Protein AF-A0A9D4XM64-F1 (afdb_monomer_lite)

Secondary structure (DSSP, 8-state):
--SSSS--S----------------GGG-EEEEEE-SS-GGGTTGGGSS-GGGSB-STT-BTTHHHHHHHHHTT--EEEEEESS-THHHHHHHIIIIISSS---TT----------HHHHHHHHHHTT----SGGGHHHHHHHHHHHHHHHHHHHHHHHHHHTS-SEEEEEETTEEEEEEHHHHHHHHHHHHHHHHHHHHHHHHHH-TTSHHHHHHHHHGGG-HHHHHHHHHHHHHHHTHHHHHHHHHHHHHHHHHHHHHHHHHHHHHHTTTHHHHHHHHHHHHHHHHHHHHHHHTT--HHHHHHHHHHHHHHHHHHHHHHHHHHHHHHHHHHHHHHHHHHHTT-S---TTSHHHHHHHHHHHHHHHHH--

Radius of gyration: 26.73 Å; chains: 1; bounding box: 72×60×64 Å

Foldseek 3Di:
DPPPPPPDPPPPDPDDPPPPPPPPDLAPDAAEAEQDPQCPVPPPQSVQAGQQLRDDPDLHGNVVVVVVVSVVVVNLAYEYEYDDNCPSVCVSCCCPCVVPPNDSPPHDHDHPPPPDPLVVQLVVLPPPDDDDDLVCQLVSLLSSLVSSLVVVLVVLVVCLVPVDDQWDWADDLNDTHIAGSVLLSVLLSLLLVLLSQLLVLLLQLQAPVHDLVVVLVVLCVVHDVSSVVSNVVSVVVSVPSSVVSLVVSCVSQCVRRNLVSLLSSLVSLCSSVVSLCVLQVQQVVLVVQLVCCVVVVHDVVSNVSSVSSNSSNRSSNSSSVSSVVSSCVSNVVSVVSVCCSVVVPNDQDCPDPVNVVVVVVVVCVVVVVPD

Organism: Pisum sativum (NCBI:txid3888)

Structure (mmCIF, N/CA/C/O backbone):
data_AF-A0A9D4XM64-F1
#
_entry.id   AF-A0A9D4XM64-F1
#
loop_
_atom_site.group_PDB
_atom_site.id
_atom_site.type_symbol
_atom_site.label_atom_id
_atom_site.label_alt_id
_atom_site.label_comp_id
_atom_site.label_asym_id
_atom_site.label_entity_id
_atom_site.label_seq_id
_atom_site.pdbx_PDB_ins_code
_atom_site.Cartn_x
_atom_site.Cartn_y
_atom_site.Cartn_z
_atom_site.occupancy
_atom_site.B_iso_or_equiv
_atom_site.auth_seq_id
_atom_site.auth_comp_id
_atom_site.auth_asym_id
_atom_site.auth_atom_id
_atom_site.pdbx_PDB_model_num
ATOM 1 N N . MET A 1 1 ? -32.143 35.727 -34.409 1.00 43.97 1 MET A N 1
ATOM 2 C CA . MET A 1 1 ? -32.004 35.622 -32.939 1.00 43.97 1 MET A CA 1
ATOM 3 C C . MET A 1 1 ? -30.554 35.446 -32.450 1.00 43.97 1 MET A C 1
ATOM 5 O O . MET A 1 1 ? -30.359 35.316 -31.257 1.00 43.97 1 MET A O 1
ATOM 9 N N . LEU A 1 2 ? -29.527 35.509 -33.319 1.00 29.70 2 LEU A N 1
ATOM 10 C CA . LEU A 1 2 ? -28.106 35.384 -32.923 1.00 29.70 2 LEU A CA 1
ATOM 11 C C . LEU A 1 2 ? -27.246 36.621 -33.267 1.00 29.70 2 LEU A C 1
ATOM 13 O O . LEU A 1 2 ? -26.025 36.572 -33.204 1.00 29.70 2 LEU A O 1
ATOM 17 N N . LYS A 1 3 ? -27.883 37.746 -33.621 1.00 32.75 3 LYS A N 1
ATOM 18 C CA . LYS A 1 3 ? -27.212 39.025 -33.931 1.00 32.75 3 LYS A CA 1
ATOM 19 C C . LYS A 1 3 ? -27.512 40.157 -32.936 1.00 32.75 3 LYS A C 1
ATOM 21 O O . LYS A 1 3 ? -27.011 41.252 -33.136 1.00 32.75 3 LYS A O 1
ATOM 26 N N . SER A 1 4 ? -28.277 39.911 -31.864 1.00 36.19 4 SER A N 1
ATOM 27 C CA . SER A 1 4 ? -28.580 40.936 -30.842 1.00 36.19 4 SER A CA 1
ATOM 28 C C . SER A 1 4 ? -27.798 40.781 -29.530 1.00 36.19 4 SER A C 1
ATOM 30 O O . SER A 1 4 ? -28.099 41.490 -28.582 1.00 36.19 4 SER A O 1
ATOM 32 N N . ILE A 1 5 ? -26.826 39.862 -29.454 1.00 40.31 5 ILE A N 1
ATOM 33 C CA . ILE A 1 5 ? -26.026 39.617 -28.231 1.00 40.31 5 ILE A CA 1
ATOM 34 C C . ILE A 1 5 ? -24.584 40.153 -28.367 1.00 40.31 5 ILE A C 1
ATOM 36 O O . ILE A 1 5 ? -23.881 40.311 -27.381 1.00 40.31 5 ILE A O 1
ATOM 40 N N . LEU A 1 6 ? -24.138 40.513 -29.575 1.00 37.59 6 LEU A N 1
ATOM 41 C CA . LEU A 1 6 ? -22.767 40.994 -29.829 1.00 37.59 6 LEU A CA 1
ATOM 42 C C . LEU A 1 6 ? -22.616 42.528 -29.756 1.00 37.59 6 LEU A C 1
ATOM 44 O O . LEU A 1 6 ? -21.630 43.068 -30.244 1.00 37.59 6 LEU A O 1
ATOM 48 N N . GLY A 1 7 ? -23.599 43.231 -29.189 1.00 38.78 7 GLY A N 1
ATOM 49 C CA . GLY A 1 7 ? -23.673 44.696 -29.184 1.00 38.78 7 GLY A CA 1
ATOM 50 C C . GLY A 1 7 ? -23.552 45.358 -27.812 1.00 38.78 7 GLY A C 1
ATOM 51 O O . GLY A 1 7 ? -23.963 46.506 -27.692 1.00 38.78 7 GLY A O 1
ATOM 52 N N . ASP A 1 8 ? -23.045 44.664 -26.790 1.00 39.47 8 ASP A N 1
ATOM 53 C CA . ASP A 1 8 ? -22.894 45.232 -25.445 1.00 39.47 8 ASP A CA 1
ATOM 54 C C . ASP A 1 8 ? -21.423 45.630 -25.186 1.00 39.47 8 ASP A C 1
ATOM 56 O O . ASP A 1 8 ? -20.549 44.761 -25.190 1.00 39.47 8 ASP A O 1
ATOM 60 N N . PRO A 1 9 ? -21.098 46.919 -24.960 1.00 43.12 9 PRO A N 1
ATOM 61 C CA . PRO A 1 9 ? -19.726 47.374 -24.718 1.00 43.12 9 PRO A CA 1
ATOM 62 C C . PRO A 1 9 ? -19.206 47.070 -23.299 1.00 43.12 9 PRO A C 1
ATOM 64 O O . PRO A 1 9 ? -18.099 47.475 -22.953 1.00 43.12 9 PRO A O 1
ATOM 67 N N . ASN A 1 10 ? -19.947 46.311 -22.488 1.00 42.00 10 ASN A N 1
ATOM 68 C CA . ASN A 1 10 ? -19.512 45.844 -21.170 1.00 42.00 10 ASN A CA 1
ATOM 69 C C . ASN A 1 10 ? -18.920 44.429 -21.241 1.00 42.00 10 ASN A C 1
ATOM 71 O O . ASN A 1 10 ? -19.390 43.500 -20.581 1.00 42.00 10 ASN A O 1
ATOM 75 N N . VAL A 1 11 ? -17.858 44.256 -22.031 1.00 43.81 11 VAL A N 1
ATOM 76 C CA . VAL A 1 11 ? -17.003 43.068 -21.918 1.00 43.81 11 VAL A CA 1
ATOM 77 C C . VAL A 1 11 ? -16.292 43.156 -20.569 1.00 43.81 11 VAL A C 1
ATOM 79 O O . VAL A 1 11 ? -15.271 43.828 -20.433 1.00 43.81 11 VAL A O 1
ATOM 82 N N . MET A 1 12 ? -16.852 42.498 -19.551 1.00 39.34 12 MET A N 1
ATOM 83 C CA . MET A 1 12 ? -16.132 42.232 -18.311 1.00 39.34 12 MET A CA 1
ATOM 84 C C . MET A 1 12 ? -14.891 41.413 -18.659 1.00 39.34 12 MET A C 1
ATOM 86 O O . MET A 1 12 ? -14.969 40.231 -18.996 1.00 39.34 12 MET A O 1
ATOM 90 N N . THR A 1 13 ? -13.734 42.062 -18.599 1.00 37.44 13 THR A N 1
ATOM 91 C CA . THR A 1 13 ? -12.430 41.416 -18.630 1.00 37.44 13 THR A CA 1
ATOM 92 C C . THR A 1 13 ? -12.354 40.448 -17.457 1.00 37.44 13 THR A C 1
ATOM 94 O O 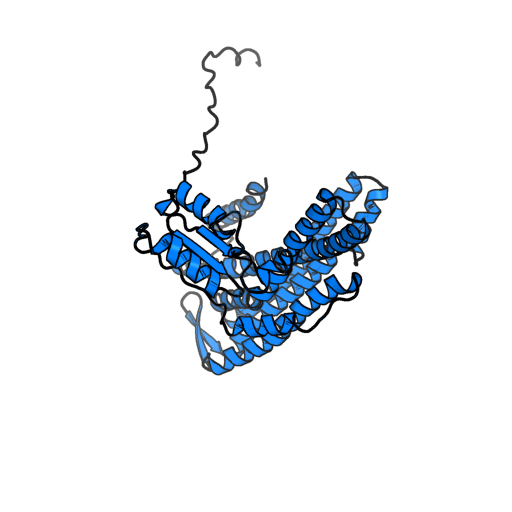. THR A 1 13 ? -12.253 40.844 -16.297 1.00 37.44 13 THR A O 1
ATOM 97 N N . PHE A 1 14 ? -12.429 39.152 -17.751 1.00 37.69 14 PHE A N 1
ATOM 98 C CA . PHE A 1 14 ? -12.218 38.114 -16.754 1.00 37.69 14 PHE A CA 1
ATOM 99 C C . PHE A 1 14 ? -10.734 38.141 -16.362 1.00 37.69 14 PHE A C 1
ATOM 101 O O . PHE A 1 14 ? -9.877 37.623 -17.079 1.00 37.69 14 PHE A O 1
ATOM 108 N N . GLN A 1 15 ? -10.403 38.813 -15.256 1.00 42.03 15 GLN A N 1
ATOM 109 C CA . GLN A 1 15 ? -9.074 38.703 -14.667 1.00 42.03 15 GLN A CA 1
ATOM 110 C C . GLN A 1 15 ? -8.903 37.282 -14.135 1.00 42.03 15 GLN A C 1
ATOM 112 O O . GLN A 1 15 ? -9.639 36.838 -13.255 1.00 42.03 15 GLN A O 1
ATOM 117 N N . VAL A 1 16 ? -7.913 36.574 -14.678 1.00 42.59 16 VAL A N 1
ATOM 118 C CA . VAL A 1 16 ? -7.437 35.299 -14.140 1.00 42.59 16 VAL A CA 1
ATOM 119 C C . VAL A 1 16 ? -7.122 35.515 -12.655 1.00 42.59 16 VAL A C 1
ATOM 121 O O . VAL A 1 16 ? -6.358 36.437 -12.350 1.00 42.59 16 VAL A O 1
ATOM 124 N N . PRO A 1 17 ? -7.684 34.728 -11.718 1.00 38.88 17 PRO A N 1
ATOM 125 C CA . PRO A 1 17 ? -7.354 34.879 -10.313 1.00 38.88 17 PRO A CA 1
ATOM 126 C C . PRO A 1 17 ? -5.856 34.632 -10.155 1.00 38.88 17 PRO A C 1
ATOM 128 O O . PRO A 1 17 ? -5.353 33.531 -10.386 1.00 38.88 17 PRO A O 1
ATOM 131 N N . SER A 1 18 ? -5.121 35.682 -9.795 1.00 44.47 18 SER A N 1
ATOM 132 C CA . SER A 1 18 ? -3.729 35.552 -9.412 1.00 44.47 18 SER A CA 1
ATOM 133 C C . SER A 1 18 ? -3.707 34.754 -8.115 1.00 44.47 18 SER A C 1
ATOM 135 O O . SER A 1 18 ? -4.044 35.245 -7.038 1.00 44.47 18 SER A O 1
ATOM 137 N N . PHE A 1 19 ? -3.343 33.476 -8.211 1.00 42.28 19 PHE A N 1
ATOM 138 C CA . PHE A 1 19 ? -2.966 32.712 -7.035 1.00 42.28 19 PHE A CA 1
ATOM 139 C C . PHE A 1 19 ? -1.760 33.418 -6.420 1.00 42.28 19 PHE A C 1
ATOM 141 O O . PHE A 1 19 ? -0.619 33.240 -6.847 1.00 42.28 19 PHE A O 1
ATOM 148 N N . LEU A 1 20 ? -2.014 34.253 -5.413 1.00 43.94 20 LEU A N 1
ATOM 149 C CA . LEU A 1 20 ? -1.000 34.700 -4.479 1.00 43.94 20 LEU A CA 1
ATOM 150 C C . LEU A 1 20 ? -0.441 33.434 -3.830 1.00 43.94 20 LEU A C 1
ATOM 152 O O . LEU A 1 20 ? -0.978 32.942 -2.838 1.00 43.94 20 LEU A O 1
ATOM 156 N N . ARG A 1 21 ? 0.640 32.879 -4.397 1.00 41.16 21 ARG A N 1
ATOM 157 C CA . ARG A 1 21 ? 1.515 31.962 -3.666 1.00 41.16 21 ARG A CA 1
ATOM 158 C C . ARG A 1 21 ? 1.845 32.687 -2.371 1.00 41.16 21 ARG A C 1
ATOM 160 O O . ARG A 1 21 ? 2.575 33.678 -2.395 1.00 41.16 21 ARG A O 1
ATOM 167 N N . ARG A 1 22 ? 1.271 32.239 -1.251 1.00 44.75 22 ARG A N 1
ATOM 168 C CA . ARG A 1 22 ? 1.678 32.696 0.078 1.00 44.75 22 ARG A CA 1
ATOM 169 C C . ARG A 1 22 ? 3.190 32.502 0.132 1.00 44.75 22 ARG A C 1
ATOM 171 O O . ARG A 1 22 ? 3.655 31.366 0.170 1.00 44.75 22 ARG A O 1
ATOM 178 N N . LYS A 1 23 ? 3.962 33.591 0.073 1.00 53.06 23 LYS A N 1
ATOM 179 C CA . LYS A 1 23 ? 5.390 33.529 0.376 1.00 53.06 23 LYS A CA 1
ATOM 180 C C . LYS A 1 23 ? 5.474 33.047 1.818 1.00 53.06 23 LYS A C 1
ATOM 182 O O . LYS A 1 23 ? 5.037 33.754 2.726 1.00 53.06 23 LYS A O 1
ATOM 187 N N . ALA A 1 24 ? 5.931 31.813 2.013 1.00 57.41 24 ALA A N 1
ATOM 188 C CA . ALA A 1 24 ? 6.175 31.289 3.344 1.00 57.41 24 ALA A CA 1
ATOM 189 C C . ALA A 1 24 ? 7.147 32.245 4.043 1.00 57.41 24 ALA A C 1
ATOM 191 O O . ALA A 1 24 ? 8.165 32.620 3.463 1.00 57.41 24 ALA A O 1
ATOM 192 N N . ASN A 1 25 ? 6.803 32.693 5.250 1.00 68.00 25 ASN A N 1
ATOM 193 C CA . ASN A 1 25 ? 7.711 33.518 6.035 1.00 68.00 25 ASN A CA 1
ATOM 194 C C . ASN A 1 25 ? 8.932 32.649 6.388 1.00 68.00 25 ASN A C 1
ATOM 196 O O . ASN A 1 25 ? 8.738 31.648 7.082 1.00 68.00 25 ASN A O 1
ATOM 200 N N . PRO A 1 26 ? 10.158 33.000 5.959 1.00 62.09 26 PRO A N 1
ATOM 201 C CA . PRO A 1 26 ? 11.355 32.186 6.191 1.00 62.09 26 PRO A CA 1
ATOM 202 C C . PRO A 1 26 ? 11.604 31.860 7.670 1.00 62.09 26 PRO A C 1
ATOM 204 O O . PRO A 1 26 ? 12.159 30.816 7.995 1.00 62.09 26 PRO A O 1
ATOM 207 N N . LYS A 1 27 ? 11.098 32.701 8.585 1.00 65.31 27 LYS A N 1
ATOM 208 C CA . LYS A 1 27 ? 11.167 32.492 10.041 1.00 65.31 27 LYS A CA 1
ATOM 209 C C . LYS A 1 27 ? 10.351 31.290 10.546 1.00 65.31 27 LYS A C 1
ATOM 211 O O . LYS A 1 27 ? 10.641 30.760 11.618 1.00 65.31 27 LYS A O 1
ATOM 216 N N . ASN A 1 28 ? 9.349 30.856 9.780 1.00 69.69 28 ASN A N 1
ATOM 217 C CA . ASN A 1 28 ? 8.478 29.720 10.100 1.00 69.69 28 ASN A CA 1
ATOM 218 C C . ASN A 1 28 ? 8.836 28.456 9.306 1.00 69.69 28 ASN A C 1
ATOM 220 O O . ASN A 1 28 ? 8.140 27.451 9.422 1.00 69.69 28 ASN A O 1
ATOM 224 N N . VAL A 1 29 ? 9.890 28.508 8.491 1.00 67.88 29 VAL A N 1
ATOM 225 C CA . VAL A 1 29 ? 10.354 27.382 7.684 1.00 67.88 29 VAL A CA 1
ATOM 226 C C . VAL A 1 29 ? 11.503 26.698 8.412 1.00 67.88 29 VAL A C 1
ATOM 228 O O . VAL A 1 29 ? 12.400 27.354 8.939 1.00 67.88 29 VAL A O 1
ATOM 231 N N . VAL A 1 30 ? 11.453 25.370 8.443 1.00 73.94 30 VAL A N 1
ATOM 232 C CA . VAL A 1 30 ? 12.543 24.520 8.915 1.00 73.94 30 VAL A CA 1
ATOM 233 C C . VAL A 1 30 ? 13.193 23.882 7.693 1.00 73.94 30 VAL A C 1
ATOM 235 O O . VAL A 1 30 ? 12.501 23.293 6.866 1.00 73.94 30 VAL A O 1
ATOM 238 N N . SER A 1 31 ? 14.509 24.016 7.570 1.00 72.75 31 SER A N 1
ATOM 239 C CA . SER A 1 31 ? 15.310 23.335 6.555 1.00 72.75 31 SER A CA 1
ATOM 240 C C . SER A 1 31 ? 15.944 22.090 7.160 1.00 72.75 31 SER A C 1
ATOM 242 O O . SER A 1 31 ? 16.489 22.149 8.260 1.00 72.75 31 SER A O 1
ATOM 244 N N . ILE A 1 32 ? 15.878 20.968 6.449 1.00 76.12 32 ILE A N 1
ATOM 245 C CA . ILE A 1 32 ? 16.561 19.729 6.821 1.00 76.12 32 ILE A CA 1
ATOM 246 C C . ILE A 1 32 ? 17.562 19.413 5.712 1.00 76.12 32 ILE A C 1
ATOM 248 O O . ILE A 1 32 ? 17.182 19.178 4.567 1.00 76.12 32 ILE A O 1
ATOM 252 N N . ILE A 1 33 ? 18.846 19.409 6.052 1.00 77.06 33 ILE A N 1
ATOM 253 C CA . ILE A 1 33 ? 19.950 19.061 5.167 1.00 77.06 33 ILE A CA 1
ATOM 254 C C . ILE A 1 33 ? 20.350 17.618 5.462 1.00 77.06 33 ILE A C 1
ATOM 256 O O . ILE A 1 33 ? 20.911 17.307 6.514 1.00 77.06 33 ILE A O 1
ATOM 260 N N . LEU A 1 34 ? 20.072 16.731 4.512 1.00 71.50 34 LEU A N 1
ATOM 261 C CA . LEU A 1 34 ? 20.471 15.330 4.577 1.00 71.50 34 LEU A CA 1
ATOM 262 C C . LEU A 1 34 ? 21.932 15.203 4.133 1.00 71.50 34 LEU A C 1
ATOM 264 O O . LEU A 1 34 ? 22.255 15.187 2.946 1.00 71.50 34 LEU A O 1
ATOM 268 N N . GLY A 1 35 ? 22.833 15.136 5.106 1.00 65.75 35 GLY A N 1
ATOM 269 C CA . GLY A 1 35 ? 24.233 14.821 4.895 1.00 65.75 35 GLY A CA 1
ATOM 270 C C . GLY A 1 35 ? 24.397 13.330 4.613 1.00 65.75 35 GLY A C 1
ATOM 271 O O . GLY A 1 35 ? 24.334 12.511 5.526 1.00 65.75 35 GLY A O 1
ATOM 272 N N . GLY A 1 36 ? 24.579 12.988 3.337 1.00 64.94 36 GLY A N 1
ATOM 273 C CA . GLY A 1 36 ? 24.652 11.605 2.853 1.00 64.94 36 GLY A CA 1
ATOM 274 C C . GLY A 1 36 ? 25.695 10.707 3.543 1.00 64.94 36 GLY A C 1
ATOM 275 O O . GLY A 1 36 ? 26.542 11.165 4.311 1.00 64.94 36 GLY A O 1
ATOM 276 N N . GLY A 1 37 ? 25.613 9.405 3.242 1.00 58.94 37 GLY A N 1
ATOM 277 C CA . GLY A 1 37 ? 26.384 8.321 3.868 1.00 58.94 37 GLY A CA 1
ATOM 278 C C . GLY A 1 37 ? 27.889 8.284 3.552 1.00 58.94 37 GLY A C 1
ATOM 279 O O . GLY A 1 37 ? 28.512 9.305 3.259 1.00 58.94 37 GLY A O 1
ATOM 280 N N . SER A 1 38 ? 28.487 7.086 3.620 1.00 56.03 38 SER A N 1
ATOM 281 C CA . SER A 1 38 ? 29.946 6.831 3.657 1.00 56.03 38 SER A CA 1
ATOM 282 C C . SER A 1 38 ? 30.781 7.405 2.499 1.00 56.03 38 SER A C 1
ATOM 284 O O . SER A 1 38 ? 32.005 7.457 2.606 1.00 56.03 38 SER A O 1
ATOM 286 N N . GLY A 1 39 ? 30.154 7.887 1.421 1.00 57.19 39 GLY A N 1
ATOM 287 C CA . GLY A 1 39 ? 30.823 8.756 0.454 1.00 57.19 39 GLY A CA 1
ATOM 288 C C . GLY A 1 39 ? 31.868 8.062 -0.408 1.00 57.19 39 GLY A C 1
ATOM 289 O O . GLY A 1 39 ? 32.918 8.637 -0.685 1.00 57.19 39 GLY A O 1
ATOM 290 N N . VAL A 1 40 ? 31.601 6.831 -0.845 1.00 57.19 40 VAL A N 1
ATOM 291 C CA . VAL A 1 40 ? 32.529 6.012 -1.652 1.00 57.19 40 VAL A CA 1
ATOM 292 C C . VAL A 1 40 ? 32.975 6.696 -2.956 1.00 57.19 40 VAL A C 1
ATOM 294 O O . VAL A 1 40 ? 34.077 6.450 -3.432 1.00 57.19 40 VAL A O 1
ATOM 297 N N . GLN A 1 41 ? 32.155 7.603 -3.497 1.00 63.06 41 GLN A N 1
ATOM 298 C CA . GLN A 1 41 ? 32.426 8.370 -4.724 1.00 63.06 41 GLN A CA 1
ATOM 299 C C . GLN A 1 41 ? 33.536 9.422 -4.573 1.00 63.06 41 GLN A C 1
ATOM 301 O O . GLN A 1 41 ? 34.180 9.785 -5.549 1.00 63.06 41 GLN A O 1
ATOM 306 N N . LEU A 1 42 ? 33.766 9.909 -3.352 1.00 61.66 42 LEU A N 1
ATOM 307 C CA . LEU A 1 42 ? 34.799 10.900 -3.029 1.00 61.66 42 LEU A CA 1
ATOM 308 C C . LEU A 1 42 ? 35.998 10.246 -2.332 1.00 61.66 42 LEU A C 1
ATOM 310 O O . LEU A 1 42 ? 36.806 10.926 -1.698 1.00 61.66 42 LEU A O 1
ATOM 314 N N . PHE A 1 43 ? 36.136 8.922 -2.433 1.00 57.56 43 PHE A N 1
ATOM 315 C CA . PHE A 1 43 ? 37.325 8.221 -1.968 1.00 57.56 43 PHE A CA 1
ATOM 316 C C . PHE A 1 43 ? 38.556 8.713 -2.758 1.00 57.56 43 PHE A C 1
ATOM 318 O O . PHE A 1 43 ? 38.493 8.772 -3.985 1.00 57.56 43 PHE A O 1
ATOM 325 N N . PRO A 1 44 ? 39.680 9.079 -2.105 1.00 67.69 44 PRO A N 1
ATOM 326 C CA . PRO A 1 44 ? 40.050 8.813 -0.709 1.00 67.69 44 PRO A CA 1
ATOM 327 C C . PRO A 1 44 ? 39.693 9.911 0.316 1.00 67.69 44 PRO A C 1
ATOM 329 O O . PRO A 1 44 ? 39.981 9.738 1.502 1.00 67.69 44 PRO A O 1
ATOM 332 N N . LEU A 1 45 ? 39.077 11.026 -0.085 1.00 63.59 45 LEU A N 1
ATOM 333 C CA . LEU A 1 45 ? 38.775 12.169 0.796 1.00 63.59 45 LEU A CA 1
ATOM 334 C C . LEU A 1 45 ? 37.779 11.817 1.913 1.00 63.59 45 LEU A C 1
ATOM 336 O O . LEU A 1 45 ? 37.849 12.364 3.013 1.00 63.59 45 LEU A O 1
ATOM 340 N N . THR A 1 46 ? 36.906 10.845 1.666 1.00 66.75 46 THR A N 1
ATOM 341 C CA . THR A 1 46 ? 35.900 10.349 2.619 1.00 66.75 46 THR A CA 1
ATOM 342 C C . THR A 1 46 ? 36.416 9.259 3.561 1.00 66.75 46 THR A C 1
ATOM 344 O O . THR A 1 46 ? 35.709 8.829 4.468 1.00 66.75 46 THR A O 1
ATOM 347 N N . LYS A 1 47 ? 37.695 8.858 3.453 1.00 67.62 47 LYS A N 1
ATOM 348 C CA . LYS A 1 47 ? 38.312 7.854 4.345 1.00 67.62 47 LYS A CA 1
ATOM 349 C C . LYS A 1 47 ? 38.315 8.280 5.820 1.00 67.62 47 LYS A C 1
ATOM 351 O O . LYS A 1 47 ? 38.324 7.434 6.708 1.00 67.62 47 LYS A O 1
ATOM 356 N N . ARG A 1 48 ? 38.364 9.591 6.089 1.00 63.44 48 ARG A N 1
ATOM 357 C CA . ARG A 1 48 ? 38.460 10.169 7.446 1.00 63.44 48 ARG A CA 1
ATOM 358 C C . ARG A 1 48 ? 37.369 11.197 7.764 1.00 63.44 48 ARG A C 1
ATOM 360 O O . ARG A 1 48 ? 37.396 11.769 8.851 1.00 63.44 48 ARG A O 1
ATOM 367 N N . ALA A 1 49 ? 36.434 11.443 6.849 1.00 63.50 49 ALA A N 1
ATOM 368 C CA . ALA A 1 49 ? 35.409 12.470 6.999 1.00 63.50 49 ALA A CA 1
ATOM 369 C C . ALA A 1 49 ? 34.123 12.079 6.264 1.00 63.50 49 ALA A C 1
ATOM 371 O O . ALA A 1 49 ? 34.176 11.434 5.221 1.00 63.50 49 ALA A O 1
ATOM 372 N N . ALA A 1 50 ? 32.976 12.497 6.799 1.00 71.69 50 ALA A N 1
ATOM 373 C CA . ALA A 1 50 ? 31.694 12.389 6.111 1.00 71.69 50 ALA A CA 1
ATOM 374 C C . ALA A 1 50 ? 31.717 13.143 4.769 1.00 71.69 50 ALA A C 1
ATOM 376 O O . ALA A 1 50 ? 32.375 14.180 4.660 1.00 71.69 50 ALA A O 1
ATOM 377 N N . THR A 1 51 ? 30.938 12.693 3.783 1.00 76.19 51 THR A N 1
ATOM 378 C CA . THR A 1 51 ? 30.779 13.377 2.484 1.00 76.19 51 THR A CA 1
ATOM 379 C C . THR A 1 51 ? 30.510 14.884 2.617 1.00 76.19 51 THR A C 1
ATOM 381 O O . THR A 1 51 ? 31.210 15.668 1.983 1.00 76.19 51 THR A O 1
ATOM 384 N N . PRO A 1 52 ? 29.605 15.352 3.500 1.00 75.81 52 PRO A N 1
ATOM 385 C CA . PRO A 1 52 ? 29.347 16.787 3.662 1.00 75.81 52 PRO A CA 1
ATOM 386 C C . PRO A 1 52 ? 30.526 17.562 4.269 1.00 75.81 52 PRO A C 1
ATOM 388 O O . PRO A 1 52 ? 30.607 18.782 4.145 1.00 75.81 52 PRO A O 1
ATOM 391 N N . ALA A 1 53 ? 31.443 16.862 4.940 1.00 75.44 53 ALA A N 1
ATOM 392 C CA . ALA A 1 53 ? 32.636 17.435 5.548 1.00 75.44 53 ALA A CA 1
ATOM 393 C C . ALA A 1 53 ? 33.836 17.498 4.587 1.00 75.44 53 ALA A C 1
ATOM 395 O O . ALA A 1 53 ? 34.911 17.935 5.006 1.00 75.44 53 ALA A O 1
ATOM 396 N N . VAL A 1 54 ? 33.681 17.068 3.331 1.00 80.50 54 VAL A N 1
ATOM 397 C CA . VAL A 1 54 ? 34.747 17.144 2.329 1.00 80.50 54 VAL A CA 1
ATOM 398 C C . VAL A 1 54 ? 35.001 18.615 1.956 1.00 80.50 54 VAL A C 1
ATOM 400 O O . VAL A 1 54 ? 34.037 19.345 1.701 1.00 80.50 54 VAL A O 1
ATOM 403 N N . PRO A 1 55 ? 36.268 19.075 1.935 1.00 77.56 55 PRO A N 1
ATOM 404 C CA . PRO A 1 55 ? 36.612 20.443 1.555 1.00 77.56 55 PRO A CA 1
ATOM 405 C C . PRO A 1 55 ? 36.294 20.743 0.086 1.00 77.56 55 PRO A C 1
ATOM 407 O O . PRO A 1 55 ? 36.555 19.917 -0.786 1.00 77.56 55 PRO A O 1
ATOM 410 N N . VAL A 1 56 ? 35.800 21.950 -0.193 1.00 78.31 56 VAL A N 1
ATOM 411 C CA . VAL A 1 56 ? 35.540 22.471 -1.544 1.00 78.31 56 VAL A CA 1
ATOM 412 C C . VAL A 1 56 ? 36.132 23.867 -1.642 1.00 78.31 56 VAL A C 1
ATOM 414 O O . VAL A 1 56 ? 35.473 24.849 -1.328 1.00 78.31 56 VAL A O 1
ATOM 417 N N . GLY A 1 57 ? 37.394 23.945 -2.064 1.00 62.50 57 GLY A N 1
ATOM 418 C CA . GLY A 1 57 ? 38.106 25.213 -2.225 1.00 62.50 57 GLY A CA 1
ATOM 419 C C . GLY A 1 57 ? 38.463 25.888 -0.893 1.00 62.50 57 GLY A C 1
ATOM 420 O O . GLY A 1 57 ? 37.620 26.453 -0.202 1.00 62.50 57 GLY A O 1
ATOM 421 N N . GLY A 1 58 ? 39.751 25.880 -0.539 1.00 76.94 58 GLY A N 1
ATOM 422 C CA . GLY A 1 58 ? 40.251 26.574 0.652 1.00 76.94 58 GLY A CA 1
ATOM 423 C C . GLY A 1 58 ? 39.637 26.056 1.959 1.00 76.94 58 GLY A C 1
ATOM 424 O O . GLY A 1 58 ? 39.768 24.878 2.286 1.00 76.94 58 GLY A O 1
ATOM 425 N N . CYS A 1 59 ? 38.999 26.951 2.718 1.00 73.25 59 CYS A N 1
ATOM 426 C CA . CYS A 1 59 ? 38.446 26.668 4.048 1.00 73.25 59 CYS A CA 1
ATOM 427 C C . CYS A 1 59 ? 36.990 26.167 4.033 1.00 73.25 59 CYS A C 1
ATOM 429 O O . CYS A 1 59 ? 36.457 25.849 5.097 1.00 73.25 59 CYS A O 1
ATOM 431 N N . TYR A 1 60 ? 36.347 26.117 2.864 1.00 79.56 60 TYR A N 1
ATOM 432 C CA . TYR A 1 60 ? 34.940 25.738 2.737 1.00 79.56 60 TYR A CA 1
ATOM 433 C C . TYR A 1 60 ? 34.770 24.227 2.589 1.00 79.56 60 TYR A C 1
ATOM 435 O O . TYR A 1 60 ? 35.671 23.515 2.140 1.00 79.56 60 TYR A O 1
ATOM 443 N N . ARG A 1 61 ? 33.598 23.723 2.967 1.00 84.69 61 ARG A N 1
ATOM 444 C CA . ARG A 1 61 ? 33.186 22.319 2.847 1.00 84.69 61 ARG A CA 1
ATOM 445 C C . ARG A 1 61 ? 31.891 22.196 2.054 1.00 84.69 61 ARG A C 1
ATOM 447 O O . ARG A 1 61 ? 31.141 23.159 1.940 1.00 84.69 61 ARG A O 1
ATOM 454 N N . LEU A 1 62 ? 31.596 20.998 1.547 1.00 82.94 62 LEU A N 1
ATOM 455 C CA . LEU A 1 62 ? 30.373 20.731 0.774 1.00 82.94 62 LEU A CA 1
ATOM 456 C C . LEU A 1 62 ? 29.092 21.169 1.501 1.00 82.94 62 LEU A C 1
ATOM 458 O O . LEU A 1 62 ? 28.179 21.680 0.859 1.00 82.94 62 LEU A O 1
ATOM 462 N N . ILE A 1 63 ? 29.036 21.015 2.828 1.00 83.50 63 ILE A N 1
ATOM 463 C CA . ILE A 1 63 ? 27.899 21.457 3.651 1.00 83.50 63 ILE A CA 1
ATOM 464 C C . ILE A 1 63 ? 27.684 22.980 3.630 1.00 83.50 63 ILE A C 1
ATOM 466 O O . ILE A 1 63 ? 26.563 23.442 3.835 1.00 83.50 63 ILE A O 1
ATOM 470 N N . ASP A 1 64 ? 28.718 23.772 3.344 1.00 82.56 64 ASP A N 1
ATOM 471 C CA . ASP A 1 64 ? 28.636 25.233 3.405 1.00 82.56 64 ASP A CA 1
ATOM 472 C C . ASP A 1 64 ? 27.791 25.796 2.250 1.00 82.56 64 ASP A C 1
ATOM 474 O O . ASP A 1 64 ? 27.208 26.869 2.379 1.00 82.56 64 ASP A O 1
ATOM 478 N N . ILE A 1 65 ? 27.650 25.050 1.147 1.00 81.62 65 ILE A N 1
ATOM 479 C CA . ILE A 1 65 ? 26.815 25.419 -0.006 1.00 81.62 65 ILE A CA 1
ATOM 480 C C . ILE A 1 65 ? 25.319 25.446 0.376 1.00 81.62 65 ILE A C 1
ATOM 482 O O . ILE A 1 65 ? 24.700 26.510 0.273 1.00 81.62 65 ILE A O 1
ATOM 486 N N . PRO A 1 66 ? 24.701 24.340 0.853 1.00 79.56 66 PRO A N 1
ATOM 487 C CA . PRO A 1 66 ? 23.304 24.366 1.281 1.00 79.56 66 PRO A CA 1
ATOM 488 C C . PRO A 1 66 ? 23.088 25.235 2.528 1.00 79.56 66 PRO A C 1
ATOM 490 O O . PRO A 1 66 ? 22.039 25.872 2.639 1.00 79.56 66 PRO A O 1
ATOM 493 N N . MET A 1 67 ? 24.072 25.331 3.430 1.00 79.94 67 MET A N 1
ATOM 494 C CA . MET A 1 67 ? 24.004 26.229 4.591 1.00 79.94 67 MET A CA 1
ATOM 495 C C . MET A 1 67 ? 23.949 27.704 4.173 1.00 79.94 67 MET A C 1
ATOM 497 O O . MET A 1 67 ? 23.076 28.437 4.634 1.00 79.94 67 MET A O 1
ATOM 501 N N . SER A 1 68 ? 24.824 28.134 3.259 1.00 77.38 68 SER A N 1
ATOM 502 C CA . SER A 1 68 ? 24.833 29.499 2.716 1.00 77.38 68 SER A CA 1
ATOM 503 C C . SER A 1 68 ? 23.516 29.835 2.013 1.00 77.38 68 SER A C 1
ATOM 505 O O . SER A 1 68 ? 22.954 30.910 2.223 1.00 77.38 68 SER A O 1
ATOM 507 N N . ASN A 1 69 ? 22.946 28.885 1.265 1.00 79.25 69 ASN A N 1
ATOM 508 C CA . ASN A 1 69 ? 21.636 29.055 0.634 1.00 79.25 69 ASN A CA 1
ATOM 509 C C . ASN A 1 69 ? 20.502 29.234 1.653 1.00 79.25 69 ASN A C 1
ATOM 511 O O . ASN A 1 69 ? 19.642 30.093 1.453 1.00 79.25 69 ASN A O 1
ATOM 515 N N . CYS A 1 70 ? 20.497 28.471 2.751 1.00 76.81 70 CYS A N 1
ATOM 516 C CA . CYS A 1 70 ? 19.497 28.625 3.812 1.00 76.81 70 CYS A CA 1
ATOM 517 C C . CYS A 1 70 ? 19.601 30.003 4.481 1.00 76.81 70 CYS A C 1
ATOM 519 O O . CYS A 1 70 ? 18.588 30.687 4.637 1.00 76.81 70 CYS A O 1
ATOM 521 N N . ILE A 1 71 ? 20.824 30.441 4.794 1.00 75.44 71 ILE A N 1
ATOM 522 C CA . ILE A 1 71 ? 21.093 31.733 5.438 1.00 75.44 71 ILE A CA 1
ATOM 523 C C . ILE A 1 71 ? 20.693 32.897 4.524 1.00 75.44 71 ILE A C 1
ATOM 525 O O . ILE A 1 71 ? 19.941 33.774 4.945 1.00 75.44 71 ILE A O 1
ATOM 529 N N . ASN A 1 72 ? 21.114 32.880 3.256 1.00 77.06 72 ASN A N 1
ATOM 530 C CA . ASN A 1 72 ? 20.754 33.918 2.281 1.00 77.06 72 ASN A CA 1
ATOM 531 C C . ASN A 1 72 ? 19.249 33.948 1.976 1.00 77.06 72 ASN A C 1
ATOM 533 O O . ASN A 1 72 ? 18.721 34.975 1.557 1.00 77.06 72 ASN A O 1
ATOM 537 N N . SER A 1 73 ? 18.546 32.841 2.229 1.00 75.88 73 SER A N 1
ATOM 538 C CA . SER A 1 73 ? 17.086 32.751 2.120 1.00 75.88 73 SER A CA 1
ATOM 539 C C . SER A 1 73 ? 16.347 33.169 3.402 1.00 75.88 73 SER A C 1
ATOM 541 O O . SER A 1 73 ? 15.118 33.117 3.442 1.00 75.88 73 SER A O 1
ATOM 543 N N . GLY A 1 74 ? 17.063 33.579 4.457 1.00 73.12 74 GLY A N 1
ATOM 544 C CA . GLY A 1 74 ? 16.492 33.974 5.749 1.00 73.12 74 GLY A CA 1
ATOM 545 C C . GLY A 1 74 ? 15.937 32.812 6.581 1.00 73.12 74 GLY A C 1
ATOM 546 O O . GLY A 1 74 ? 15.117 33.040 7.474 1.00 73.12 74 GLY A O 1
ATOM 547 N N . ILE A 1 75 ? 16.332 31.571 6.275 1.00 77.38 75 ILE A N 1
ATOM 548 C CA . ILE A 1 75 ? 15.906 30.364 6.989 1.00 77.38 75 ILE A CA 1
ATOM 549 C C . ILE A 1 75 ? 16.891 30.104 8.128 1.00 77.38 75 ILE A C 1
ATOM 551 O O . ILE A 1 75 ? 17.992 29.598 7.919 1.00 77.38 75 ILE A O 1
ATOM 555 N N . ASN A 1 76 ? 16.468 30.429 9.348 1.00 67.75 76 ASN A N 1
ATOM 556 C CA . ASN A 1 76 ? 17.328 30.346 10.533 1.00 67.75 76 ASN A CA 1
ATOM 557 C C . ASN A 1 76 ? 17.200 29.014 11.291 1.00 67.75 76 ASN A C 1
ATOM 559 O O . ASN A 1 76 ? 17.949 28.773 12.230 1.00 67.75 76 ASN A O 1
ATOM 563 N N . LYS A 1 77 ? 16.252 28.148 10.912 1.00 68.62 77 LYS A N 1
ATOM 564 C CA . LYS A 1 77 ? 16.057 26.824 11.520 1.00 68.62 77 LYS A CA 1
ATOM 565 C C . LYS A 1 77 ? 16.566 25.760 10.557 1.00 68.62 77 LYS A C 1
ATOM 567 O O . LYS A 1 77 ? 15.842 25.382 9.639 1.00 68.62 77 LYS A O 1
ATOM 572 N N . VAL A 1 78 ? 17.808 25.320 10.735 1.00 70.88 78 VAL A N 1
ATOM 573 C CA . VAL A 1 78 ? 18.457 24.340 9.853 1.00 70.88 78 VAL A CA 1
ATOM 574 C C . VAL A 1 78 ? 18.893 23.122 10.664 1.00 70.88 78 VAL A C 1
ATOM 576 O O . VAL A 1 78 ? 19.691 23.246 11.587 1.00 70.88 78 VAL A O 1
ATOM 579 N N . PHE A 1 79 ? 18.387 21.947 10.303 1.00 69.69 79 PHE A N 1
ATOM 580 C CA . PHE A 1 79 ? 18.781 20.659 10.869 1.00 69.69 79 PHE A CA 1
ATOM 581 C C . PHE A 1 79 ? 19.684 19.935 9.883 1.00 69.69 79 PHE A C 1
ATOM 583 O O . PHE A 1 79 ? 19.333 19.805 8.715 1.00 69.69 79 PHE A O 1
ATOM 590 N N . VAL A 1 80 ? 20.835 19.443 10.335 1.00 69.12 80 VAL A N 1
ATOM 591 C CA . VAL A 1 80 ? 21.745 18.650 9.501 1.00 69.12 80 VAL A CA 1
ATOM 592 C C . VAL A 1 80 ? 21.730 17.216 10.011 1.00 69.12 80 VAL A C 1
ATOM 594 O O . VAL A 1 80 ? 22.148 16.957 11.135 1.00 69.12 80 VAL A O 1
ATOM 597 N N . LEU A 1 81 ? 21.252 16.282 9.192 1.00 65.81 81 LEU A N 1
ATOM 598 C CA . LEU A 1 81 ? 21.183 14.860 9.531 1.00 65.81 81 LEU A CA 1
ATOM 599 C C . LEU A 1 81 ? 22.304 14.118 8.816 1.00 65.81 81 LEU A C 1
ATOM 601 O O . LEU A 1 81 ? 22.328 14.115 7.589 1.00 65.81 81 LEU A O 1
ATOM 605 N N . THR A 1 82 ? 23.221 13.482 9.549 1.00 64.62 82 THR A N 1
ATOM 606 C CA . THR A 1 82 ? 24.318 12.715 8.936 1.00 64.62 82 THR A CA 1
ATOM 607 C C . THR A 1 82 ? 24.416 11.311 9.492 1.00 64.62 82 THR A C 1
ATOM 609 O O . THR A 1 82 ? 24.348 11.127 10.700 1.00 64.62 82 THR A O 1
ATOM 612 N N . GLN A 1 83 ? 24.623 10.331 8.615 1.00 56.19 83 GLN A N 1
ATOM 613 C CA . GLN A 1 83 ? 24.631 8.915 8.998 1.00 56.19 83 GLN A CA 1
ATOM 614 C C . GLN A 1 83 ? 26.033 8.366 9.326 1.00 56.19 83 GLN A C 1
ATOM 616 O O . GLN A 1 83 ? 26.139 7.299 9.920 1.00 56.19 83 GLN A O 1
ATOM 621 N N . PHE A 1 84 ? 27.120 9.049 8.932 1.00 56.06 84 PHE A N 1
ATOM 622 C CA . PHE A 1 84 ? 28.476 8.483 8.982 1.00 56.06 84 PHE A CA 1
ATOM 623 C C . PHE A 1 84 ? 29.544 9.516 9.379 1.00 56.06 84 PHE A C 1
ATOM 625 O O . PHE A 1 84 ? 29.600 10.591 8.792 1.00 56.06 84 PHE A O 1
ATOM 632 N N . ASN A 1 85 ? 30.424 9.175 10.333 1.00 57.16 85 ASN A N 1
ATOM 633 C CA . ASN A 1 85 ? 31.613 9.945 10.752 1.00 57.16 85 ASN A CA 1
ATOM 634 C C . ASN A 1 85 ? 31.371 11.465 10.981 1.00 57.16 85 ASN A C 1
ATOM 636 O O . ASN A 1 85 ? 32.037 12.326 10.390 1.00 57.16 85 ASN A O 1
ATOM 640 N N . SER A 1 86 ? 30.409 11.789 11.855 1.00 60.34 86 SER A N 1
ATOM 641 C CA . SER A 1 86 ? 29.875 13.142 12.094 1.00 60.34 86 SER A CA 1
ATOM 642 C C . SER A 1 86 ? 30.811 14.085 12.866 1.00 60.34 86 SER A C 1
ATOM 644 O O . SER A 1 86 ? 30.665 15.305 12.788 1.00 60.34 86 SER A O 1
ATOM 646 N N . ALA A 1 87 ? 31.838 13.568 13.548 1.00 64.06 87 ALA A N 1
ATOM 647 C CA . ALA A 1 87 ? 32.693 14.360 14.440 1.00 64.06 87 ALA A CA 1
ATOM 648 C C . ALA A 1 87 ? 33.429 15.524 13.740 1.00 64.06 87 ALA A C 1
ATOM 650 O O . ALA A 1 87 ? 33.494 16.638 14.266 1.00 64.06 87 ALA A O 1
ATOM 651 N N . SER A 1 88 ? 33.976 15.292 12.539 1.00 69.31 88 SER A N 1
ATOM 652 C CA . SER A 1 88 ? 34.661 16.341 11.764 1.00 69.31 88 SER A CA 1
ATOM 653 C C . SER A 1 88 ? 33.688 17.406 11.260 1.00 69.31 88 SER A C 1
ATOM 655 O O . SER A 1 88 ? 34.039 18.588 11.208 1.00 69.31 88 SER A O 1
ATOM 657 N N . LEU A 1 89 ? 32.474 16.994 10.887 1.00 72.50 89 LEU A N 1
ATOM 658 C CA . LEU A 1 89 ? 31.429 17.888 10.402 1.00 72.50 89 LEU A CA 1
ATOM 659 C C . LEU A 1 89 ? 30.905 18.773 11.530 1.00 72.50 89 LEU A C 1
ATOM 661 O O . LEU A 1 89 ? 30.873 19.990 11.382 1.00 72.50 89 LEU A O 1
ATOM 665 N N . ASN A 1 90 ? 30.584 18.170 12.674 1.00 69.56 90 ASN A N 1
ATOM 666 C CA . ASN A 1 90 ? 30.083 18.873 13.846 1.00 69.56 90 ASN A CA 1
ATOM 667 C C . ASN A 1 90 ? 31.102 19.918 14.333 1.00 69.56 90 ASN A C 1
ATOM 669 O O . ASN A 1 90 ? 30.771 21.083 14.535 1.00 69.56 90 ASN A O 1
ATOM 673 N N . ARG A 1 91 ? 32.393 19.556 14.378 1.00 71.06 91 ARG A N 1
ATOM 674 C CA . ARG A 1 91 ? 33.468 20.500 14.722 1.00 71.06 91 ARG A CA 1
ATOM 675 C C . ARG A 1 91 ? 33.567 21.683 13.749 1.00 71.06 91 ARG A C 1
ATOM 677 O O . ARG A 1 91 ? 33.886 22.783 14.188 1.00 71.06 91 ARG A O 1
ATOM 684 N N . HIS A 1 92 ? 33.330 21.473 12.453 1.00 76.62 92 HIS A N 1
ATOM 685 C CA . HIS A 1 92 ? 33.324 22.553 11.457 1.00 76.62 92 HIS A CA 1
ATOM 686 C C . HIS A 1 92 ? 32.107 23.448 11.603 1.00 76.62 92 HIS A C 1
ATOM 688 O O . HIS A 1 92 ? 32.266 24.657 11.692 1.00 76.62 92 HIS A O 1
ATOM 694 N N . ILE A 1 93 ? 30.913 22.864 11.707 1.00 74.62 93 ILE A N 1
ATOM 695 C CA . ILE A 1 93 ? 29.678 23.631 11.876 1.00 74.62 93 ILE A CA 1
ATOM 696 C C . ILE A 1 93 ? 29.751 24.463 13.164 1.00 74.62 93 ILE A C 1
ATOM 698 O O . ILE A 1 93 ? 29.536 25.672 13.129 1.00 74.62 93 ILE A O 1
ATOM 702 N N . SER A 1 94 ? 30.158 23.845 14.276 1.00 69.75 94 SER A N 1
ATOM 703 C CA . SER A 1 94 ? 30.362 24.512 15.566 1.00 69.75 94 SER A CA 1
ATOM 704 C C . SER A 1 94 ? 31.368 25.667 15.476 1.00 69.75 94 SER A C 1
ATOM 706 O O . SER A 1 94 ? 31.083 26.778 15.912 1.00 69.75 94 SER A O 1
ATOM 708 N N . ARG A 1 95 ? 32.531 25.471 14.845 1.00 70.75 95 ARG A N 1
ATOM 709 C CA . ARG A 1 95 ? 33.545 26.538 14.741 1.00 70.75 95 ARG A CA 1
ATOM 710 C C . ARG A 1 95 ? 33.139 27.664 13.796 1.00 70.75 95 ARG A C 1
ATOM 712 O O . ARG A 1 95 ? 33.313 28.827 14.139 1.00 70.75 95 ARG A O 1
ATOM 719 N N . THR A 1 96 ? 32.617 27.321 12.625 1.00 70.06 96 THR A N 1
ATOM 720 C CA . THR A 1 96 ? 32.353 28.275 11.542 1.00 70.06 96 THR A CA 1
ATOM 721 C C . THR A 1 96 ? 31.070 29.063 11.784 1.00 70.06 96 THR A C 1
ATOM 723 O O . THR A 1 96 ? 31.049 30.269 11.554 1.00 70.06 96 THR A O 1
ATOM 726 N N . TYR A 1 97 ? 30.020 28.409 12.286 1.00 68.19 97 TYR A N 1
ATOM 727 C CA . TYR A 1 97 ? 28.693 29.013 12.417 1.00 68.19 97 TYR A CA 1
ATOM 728 C C . TYR A 1 97 ? 28.307 29.362 13.859 1.00 68.19 97 TYR A C 1
ATOM 730 O O . TYR A 1 97 ? 27.497 30.262 14.034 1.00 68.19 97 TYR A O 1
ATOM 738 N N . PHE A 1 98 ? 28.911 28.737 14.881 1.00 61.84 98 PHE A N 1
ATOM 739 C CA . PHE A 1 98 ? 28.651 29.078 16.291 1.00 61.84 98 PHE A CA 1
ATOM 740 C C . PHE A 1 98 ? 29.804 29.848 16.969 1.00 61.84 98 PHE A C 1
ATOM 742 O O . PHE A 1 98 ? 29.576 30.532 17.961 1.00 61.84 98 PHE A O 1
ATOM 749 N N . GLY A 1 99 ? 31.035 29.788 16.442 1.00 50.09 99 GLY A N 1
ATOM 750 C CA . GLY A 1 99 ? 32.222 30.397 17.066 1.00 50.09 99 GLY A CA 1
ATOM 751 C C . GLY A 1 99 ? 32.480 31.880 16.750 1.00 50.09 99 GLY A C 1
ATOM 752 O O . GLY A 1 99 ? 33.164 32.541 17.523 1.00 50.09 99 GLY A O 1
ATOM 753 N N . ASN A 1 100 ? 31.932 32.417 15.651 1.00 44.75 100 ASN A N 1
ATOM 754 C CA . ASN A 1 100 ? 32.273 33.753 15.120 1.00 44.75 100 ASN A CA 1
ATOM 755 C C . ASN A 1 100 ? 31.119 34.784 15.167 1.00 44.75 100 ASN A C 1
ATOM 757 O O . ASN A 1 100 ? 31.082 35.717 14.368 1.00 44.75 100 ASN A O 1
ATOM 761 N N . GLY A 1 101 ? 30.179 34.654 16.110 1.00 42.88 101 GLY A N 1
ATOM 762 C CA . GLY A 1 101 ? 29.190 35.709 16.395 1.00 42.88 101 GLY A CA 1
ATOM 763 C C . GLY A 1 101 ? 27.903 35.690 15.559 1.00 42.88 101 GLY A C 1
ATOM 764 O O . GLY A 1 101 ? 27.130 36.644 15.625 1.00 42.88 101 GLY A O 1
ATOM 765 N N . ILE A 1 102 ? 27.618 34.608 14.826 1.00 43.91 102 ILE A N 1
ATOM 766 C CA . ILE A 1 102 ? 26.288 34.357 14.248 1.00 43.91 102 ILE A CA 1
ATOM 767 C C . ILE A 1 102 ? 25.488 33.537 15.267 1.00 43.91 102 ILE A C 1
ATOM 769 O O . ILE A 1 102 ? 25.451 32.312 15.223 1.00 43.91 102 ILE A O 1
ATOM 773 N N . ASN A 1 103 ? 24.875 34.212 16.240 1.00 40.41 103 ASN A N 1
ATOM 774 C CA . ASN A 1 103 ? 23.988 33.546 17.192 1.00 40.41 103 ASN A CA 1
ATOM 775 C C . ASN A 1 103 ? 22.677 33.160 16.494 1.00 40.41 103 ASN A C 1
ATOM 777 O O . ASN A 1 103 ? 21.785 33.991 16.307 1.00 40.41 103 ASN A O 1
ATOM 781 N N . PHE A 1 104 ? 22.543 31.884 16.139 1.00 43.47 104 PHE A N 1
ATOM 782 C CA . PHE A 1 104 ? 21.242 31.265 15.913 1.00 43.47 104 PHE A CA 1
ATOM 783 C C . PHE A 1 104 ? 20.527 31.184 17.274 1.00 43.47 104 PHE A C 1
ATOM 785 O O . PHE A 1 104 ? 20.774 30.266 18.049 1.00 43.47 104 PHE A O 1
ATOM 792 N N . GLY A 1 105 ? 19.700 32.175 17.627 1.00 45.19 105 GLY A N 1
ATOM 793 C CA . GLY A 1 105 ? 18.847 32.076 18.827 1.00 45.19 105 GLY A CA 1
ATOM 794 C C . GLY A 1 105 ? 17.942 30.835 18.765 1.00 45.19 105 GLY A C 1
ATOM 795 O O . GLY A 1 105 ? 17.625 30.416 17.658 1.00 45.19 105 GLY A O 1
ATOM 796 N N . ASP A 1 106 ? 17.553 30.252 19.910 1.00 35.19 106 ASP A N 1
ATOM 797 C CA . ASP A 1 106 ? 16.659 29.078 20.116 1.00 35.19 106 ASP A CA 1
ATOM 798 C C . ASP A 1 106 ? 16.761 27.901 19.111 1.00 35.19 106 ASP A C 1
ATOM 800 O O . ASP A 1 106 ? 15.873 27.050 19.018 1.00 35.19 106 ASP A O 1
ATOM 804 N N . GLY A 1 107 ? 17.841 27.833 18.337 1.00 38.75 107 GLY A N 1
ATOM 805 C CA . GLY A 1 107 ? 18.084 26.832 17.313 1.00 38.75 107 GLY A CA 1
ATOM 806 C C . GLY A 1 107 ? 18.963 25.731 17.876 1.00 38.75 107 GLY A C 1
ATOM 807 O O . GLY A 1 107 ? 20.177 25.892 17.971 1.00 38.75 107 GLY A O 1
ATOM 808 N N . TYR A 1 108 ? 18.354 24.607 18.238 1.00 37.88 108 TYR A N 1
ATOM 809 C CA . TYR A 1 108 ? 19.072 23.397 18.620 1.00 37.88 108 TYR A CA 1
ATOM 810 C C . TYR A 1 108 ? 19.336 22.541 17.374 1.00 37.88 108 TYR A C 1
ATOM 812 O O . TYR A 1 108 ? 18.413 22.215 16.629 1.00 37.88 108 TYR A O 1
ATOM 820 N N . VAL A 1 109 ? 20.600 22.180 17.141 1.00 38.28 109 VAL A N 1
ATOM 821 C CA . VAL A 1 109 ? 20.987 21.144 16.173 1.00 38.28 109 VAL A CA 1
ATOM 822 C C . VAL A 1 109 ? 20.948 19.815 16.923 1.00 38.28 109 VAL A C 1
ATOM 824 O O . VAL A 1 109 ? 21.860 19.515 17.688 1.00 38.28 109 VAL A O 1
ATOM 827 N N . GLU A 1 110 ? 19.870 19.052 16.752 1.00 38.56 110 GLU A N 1
ATOM 828 C CA . GLU A 1 110 ? 19.708 17.735 17.375 1.00 38.56 110 GLU A CA 1
ATOM 829 C C . GLU A 1 110 ? 20.006 16.619 16.364 1.00 38.56 110 GLU A C 1
ATOM 831 O O . GLU A 1 110 ? 19.467 16.588 15.255 1.00 38.56 110 GLU A O 1
ATOM 836 N N . GLU A 1 111 ? 20.906 15.715 16.749 1.00 41.62 111 GLU A N 1
ATOM 837 C CA . GLU A 1 111 ? 21.304 14.540 15.976 1.00 41.62 111 GLU A CA 1
ATOM 838 C C . GLU A 1 111 ? 20.347 13.388 16.315 1.00 41.62 111 GLU A C 1
ATOM 840 O O . GLU A 1 111 ? 20.468 12.747 17.359 1.00 41.62 111 GLU A O 1
ATOM 845 N N . LEU A 1 112 ? 19.375 13.115 15.439 1.00 35.03 112 LEU A N 1
ATOM 846 C CA . LEU A 1 112 ? 18.499 11.951 15.586 1.00 35.03 112 LEU A CA 1
ATOM 847 C C . LEU A 1 112 ? 19.234 10.698 15.096 1.00 35.03 112 LEU A C 1
ATOM 849 O O . LEU A 1 112 ? 19.151 10.298 13.933 1.00 35.03 112 LEU A O 1
ATOM 853 N N . ILE A 1 113 ? 19.967 10.058 16.003 1.00 34.00 113 ILE A N 1
ATOM 854 C CA . ILE A 1 113 ? 20.431 8.690 15.792 1.00 34.00 113 ILE A CA 1
ATOM 855 C C . ILE A 1 113 ? 19.175 7.807 15.785 1.00 34.00 113 ILE A C 1
ATOM 857 O O . ILE A 1 113 ? 18.465 7.725 16.785 1.00 34.00 113 ILE A O 1
ATOM 861 N N . SER A 1 114 ? 18.872 7.152 14.659 1.00 37.41 114 SER A N 1
ATOM 862 C CA . SER A 1 114 ? 17.750 6.205 14.544 1.00 37.41 114 SER A CA 1
ATOM 863 C C . SER A 1 114 ? 18.010 4.941 15.380 1.00 37.41 114 SER A C 1
ATOM 865 O O . SER A 1 114 ? 18.333 3.883 14.853 1.00 37.41 114 SER A O 1
ATOM 867 N N . HIS A 1 115 ? 17.893 5.061 16.703 1.00 35.78 115 HIS A N 1
ATOM 868 C CA . HIS A 1 115 ? 17.982 3.993 17.704 1.00 35.78 115 HIS A CA 1
ATOM 869 C C . HIS A 1 115 ? 16.585 3.633 18.240 1.00 35.78 115 HIS A C 1
ATOM 871 O O . HIS A 1 115 ? 16.359 3.535 19.441 1.00 35.78 115 HIS A O 1
ATOM 877 N N . SER A 1 116 ? 15.605 3.438 17.356 1.00 37.06 116 SER A N 1
ATOM 878 C CA . SER A 1 116 ? 14.366 2.761 17.758 1.00 37.06 116 SER A CA 1
ATOM 879 C C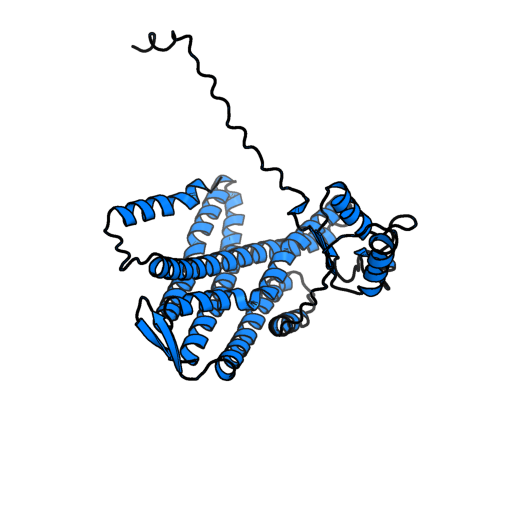 . SER A 1 116 ? 14.547 1.254 17.597 1.00 37.06 116 SER A C 1
ATOM 881 O O . SER A 1 116 ? 15.052 0.805 16.574 1.00 37.06 116 SER A O 1
ATOM 883 N N . PHE A 1 117 ? 14.112 0.464 18.579 1.00 38.72 117 PHE A N 1
ATOM 884 C CA . PHE A 1 117 ? 14.159 -1.010 18.582 1.00 38.72 117 PHE A CA 1
ATOM 885 C C . PHE A 1 117 ? 13.563 -1.644 17.299 1.00 38.72 117 PHE A C 1
ATOM 887 O O . PHE A 1 117 ? 14.015 -2.694 16.852 1.00 38.72 117 PHE A O 1
ATOM 894 N N . LEU A 1 118 ? 12.626 -0.941 16.647 1.00 39.94 118 LEU A N 1
ATOM 895 C CA . LEU A 1 118 ? 12.031 -1.266 15.340 1.00 39.94 118 LEU A CA 1
ATOM 896 C C . LEU A 1 118 ? 13.011 -1.148 14.149 1.00 39.94 118 LEU A C 1
ATOM 898 O O . LEU A 1 118 ? 12.906 -1.902 13.184 1.00 39.94 118 LEU A O 1
ATOM 902 N N . SER A 1 119 ? 13.997 -0.247 14.233 1.00 43.91 119 SER A N 1
ATOM 903 C CA . SER A 1 119 ? 15.059 -0.053 13.230 1.00 43.91 119 SER A CA 1
ATOM 904 C C . SER A 1 119 ? 16.012 -1.248 13.175 1.00 43.91 119 SER A C 1
ATOM 906 O O . SER A 1 119 ? 16.425 -1.658 12.094 1.00 43.91 119 SER A O 1
ATOM 908 N N . ASN A 1 120 ? 16.301 -1.878 14.322 1.00 39.50 120 ASN A N 1
ATOM 909 C CA . ASN A 1 120 ? 17.228 -3.011 14.383 1.00 39.50 120 ASN A CA 1
ATOM 910 C C . ASN A 1 120 ? 16.699 -4.236 13.621 1.00 39.50 120 ASN A C 1
ATOM 912 O O . ASN A 1 120 ? 17.466 -4.875 12.911 1.00 39.50 120 ASN A O 1
ATOM 916 N N . ILE A 1 121 ? 15.392 -4.525 13.682 1.00 49.38 121 ILE A N 1
ATOM 917 C CA . ILE A 1 121 ? 14.786 -5.624 12.906 1.00 49.38 121 ILE A CA 1
ATOM 918 C C . ILE A 1 121 ? 14.879 -5.354 11.391 1.00 49.38 121 ILE A C 1
ATOM 920 O O . ILE A 1 121 ? 15.152 -6.274 10.621 1.00 49.38 121 ILE A O 1
ATOM 924 N N . CYS A 1 122 ? 14.714 -4.097 10.962 1.00 45.16 122 CYS A N 1
ATOM 925 C CA . CYS A 1 122 ? 14.868 -3.704 9.555 1.00 45.16 122 CYS A CA 1
ATOM 926 C C . CYS A 1 122 ? 16.337 -3.728 9.089 1.00 45.16 122 CYS A C 1
ATOM 928 O O . CYS A 1 122 ? 16.620 -4.173 7.976 1.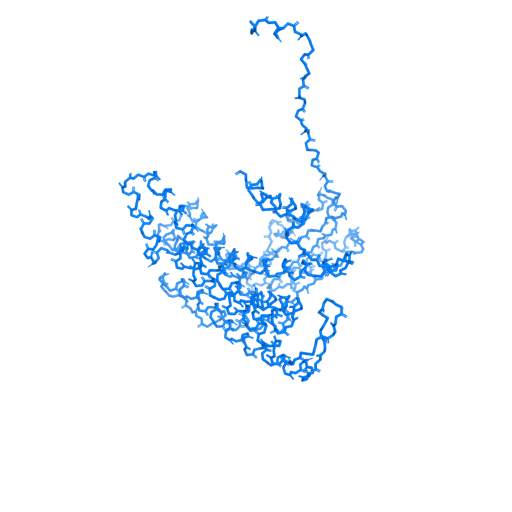00 45.16 122 CYS A O 1
ATOM 930 N N . LEU A 1 123 ? 17.280 -3.309 9.942 1.00 48.16 123 LEU A N 1
ATOM 931 C CA . LEU A 1 123 ? 18.723 -3.364 9.674 1.00 48.16 123 LEU A CA 1
ATOM 932 C C . LEU A 1 123 ? 19.203 -4.807 9.487 1.00 48.16 123 LEU A C 1
ATOM 934 O O . LEU A 1 123 ? 19.902 -5.090 8.517 1.00 48.16 123 LEU A O 1
ATOM 938 N N . PHE A 1 124 ? 18.729 -5.740 10.324 1.00 48.12 124 PHE A N 1
ATOM 939 C CA . PHE A 1 124 ? 19.066 -7.160 10.197 1.00 48.12 124 PHE A CA 1
ATOM 940 C C . PHE A 1 124 ? 18.673 -7.762 8.843 1.00 48.12 124 PHE A C 1
ATOM 942 O O . PHE A 1 124 ? 19.350 -8.676 8.402 1.00 48.12 124 PHE A O 1
ATOM 949 N N . ALA A 1 125 ? 17.641 -7.272 8.148 1.00 48.31 125 ALA A N 1
ATOM 950 C CA . ALA A 1 125 ? 17.284 -7.780 6.818 1.00 48.31 125 ALA A CA 1
ATOM 951 C C . ALA A 1 125 ? 18.205 -7.263 5.692 1.00 48.31 125 ALA A C 1
ATOM 953 O O . ALA A 1 125 ? 18.256 -7.867 4.619 1.00 48.31 125 ALA A O 1
ATOM 954 N N . THR A 1 126 ? 18.916 -6.155 5.918 1.00 50.62 126 THR A N 1
ATOM 955 C CA . THR A 1 126 ? 19.670 -5.448 4.868 1.00 50.62 126 THR A CA 1
ATOM 956 C C . THR A 1 126 ? 21.062 -6.052 4.640 1.00 50.62 126 THR A C 1
ATOM 958 O O . THR A 1 126 ? 21.540 -6.057 3.510 1.00 50.62 126 THR A O 1
ATOM 961 N N . ASP A 1 127 ? 21.673 -6.649 5.670 1.00 52.75 127 ASP A N 1
ATOM 962 C CA . ASP A 1 127 ? 23.080 -7.092 5.638 1.00 52.75 127 ASP A CA 1
ATOM 963 C C . ASP A 1 127 ? 23.316 -8.527 5.114 1.00 52.75 127 ASP A C 1
ATOM 965 O O . ASP A 1 127 ? 24.463 -8.954 4.984 1.00 52.75 127 ASP A O 1
ATOM 969 N N . PHE A 1 128 ? 22.273 -9.306 4.797 1.00 51.78 128 PHE A N 1
ATOM 970 C CA . PHE A 1 128 ? 22.448 -10.739 4.495 1.00 51.78 128 PHE A CA 1
ATOM 971 C C . PHE A 1 128 ? 22.782 -11.092 3.039 1.00 51.78 128 PHE A C 1
ATOM 973 O O . PHE A 1 128 ? 23.187 -12.231 2.793 1.00 51.78 128 PHE A O 1
ATOM 980 N N . PHE A 1 129 ? 22.610 -10.192 2.062 1.00 55.94 129 PHE A N 1
ATOM 981 C CA . PHE A 1 129 ? 22.639 -10.597 0.649 1.00 55.94 129 PHE A CA 1
ATOM 982 C C . PHE A 1 129 ? 23.496 -9.694 -0.240 1.00 55.94 129 PHE A C 1
ATOM 984 O O . PHE A 1 129 ? 23.124 -8.577 -0.584 1.00 55.94 129 PHE A O 1
ATOM 991 N N . GLU A 1 130 ? 24.631 -10.240 -0.678 1.00 55.31 130 GLU A N 1
ATOM 992 C CA . GLU A 1 130 ? 25.453 -9.673 -1.744 1.00 55.31 130 GLU A CA 1
ATOM 993 C C . GLU A 1 130 ? 24.844 -10.049 -3.109 1.00 55.31 130 GLU A C 1
ATOM 995 O O . GLU A 1 130 ? 24.770 -11.228 -3.460 1.00 55.31 130 GLU A O 1
ATOM 1000 N N . ILE A 1 131 ? 24.376 -9.054 -3.869 1.00 62.47 131 ILE A N 1
ATOM 1001 C CA . ILE A 1 131 ? 23.753 -9.247 -5.189 1.00 62.47 131 ILE A CA 1
ATOM 1002 C C . ILE A 1 131 ? 24.857 -9.437 -6.233 1.00 62.47 131 ILE A C 1
ATOM 1004 O O . ILE A 1 131 ? 25.664 -8.531 -6.455 1.00 62.47 131 ILE A O 1
ATOM 1008 N N . LYS A 1 132 ? 24.895 -10.599 -6.898 1.00 59.28 132 LYS A N 1
ATOM 1009 C CA . LYS A 1 132 ? 25.935 -10.927 -7.892 1.00 59.28 132 LYS A CA 1
ATOM 1010 C C . LYS A 1 132 ? 25.414 -10.852 -9.322 1.00 59.28 132 LYS A C 1
ATOM 1012 O O . LYS A 1 132 ? 26.181 -10.528 -10.231 1.00 59.28 132 LYS A O 1
ATOM 1017 N N . LEU A 1 133 ? 24.122 -11.111 -9.530 1.00 70.56 133 LEU A N 1
ATOM 1018 C CA . LEU A 1 133 ? 23.463 -11.050 -10.834 1.00 70.56 133 LEU A CA 1
ATOM 1019 C C . LEU A 1 133 ? 22.308 -10.045 -10.863 1.00 70.56 133 LEU A C 1
ATOM 1021 O O . LEU A 1 133 ? 21.568 -9.871 -9.905 1.00 70.56 133 LEU A O 1
ATOM 1025 N N . VAL A 1 134 ? 22.092 -9.453 -12.038 1.00 73.50 134 VAL A N 1
ATOM 1026 C CA . VAL A 1 134 ? 21.005 -8.496 -12.301 1.00 73.50 134 VAL A CA 1
ATOM 1027 C C . VAL A 1 134 ? 19.616 -9.087 -12.012 1.00 73.50 134 VAL A C 1
ATOM 1029 O O . VAL A 1 134 ? 18.755 -8.429 -11.442 1.00 73.50 134 VAL A O 1
ATOM 1032 N N . LYS A 1 135 ? 19.408 -10.369 -12.331 1.00 75.81 135 LYS A N 1
ATOM 1033 C CA . LYS A 1 135 ? 18.138 -11.070 -12.077 1.00 75.81 135 LYS A CA 1
ATOM 1034 C C . LYS A 1 135 ? 17.826 -11.258 -10.585 1.00 75.81 135 LYS A C 1
ATOM 1036 O O . LYS A 1 135 ? 16.717 -11.653 -10.244 1.00 75.81 135 LYS A O 1
ATOM 1041 N N . GLU A 1 136 ? 18.794 -11.018 -9.703 1.00 81.69 136 GLU A N 1
ATOM 1042 C CA . GLU A 1 136 ? 18.644 -11.195 -8.256 1.00 81.69 136 GLU A CA 1
ATOM 1043 C C . GLU A 1 136 ? 18.164 -9.920 -7.550 1.00 81.69 136 GLU A C 1
ATOM 1045 O O . GLU A 1 136 ? 17.803 -9.999 -6.378 1.00 81.69 136 GLU A O 1
ATOM 1050 N N . ILE A 1 137 ? 18.099 -8.775 -8.246 1.00 81.75 137 ILE A N 1
ATOM 1051 C CA . ILE A 1 137 ? 17.737 -7.477 -7.653 1.00 81.75 137 ILE A CA 1
ATOM 1052 C C . ILE A 1 137 ? 16.294 -7.490 -7.121 1.00 81.75 137 ILE A C 1
ATOM 1054 O O . ILE A 1 137 ? 16.085 -7.311 -5.921 1.00 81.75 137 ILE A O 1
ATOM 1058 N N . GLU A 1 138 ? 15.296 -7.757 -7.974 1.00 82.38 138 GLU A N 1
ATOM 1059 C CA . GLU A 1 138 ? 13.887 -7.790 -7.544 1.00 82.38 138 GLU A CA 1
ATOM 1060 C C . GLU A 1 138 ? 13.622 -8.868 -6.471 1.00 82.38 138 GLU A C 1
ATOM 1062 O O . GLU A 1 138 ? 13.025 -8.547 -5.438 1.00 82.38 138 GLU A O 1
ATOM 1067 N N . PRO A 1 139 ? 14.116 -10.122 -6.609 1.00 85.19 139 PRO A N 1
ATOM 1068 C CA . PRO A 1 139 ? 13.987 -11.117 -5.547 1.00 85.19 139 PRO A CA 1
ATOM 1069 C C . PRO A 1 139 ? 14.637 -10.703 -4.223 1.00 85.19 139 PRO A C 1
ATOM 1071 O O . PRO A 1 139 ? 14.116 -11.064 -3.167 1.00 85.19 139 PRO A O 1
ATOM 1074 N N . ALA A 1 140 ? 15.759 -9.977 -4.244 1.00 81.62 140 ALA A N 1
ATOM 1075 C CA . ALA A 1 140 ? 16.407 -9.488 -3.030 1.00 81.62 140 ALA A CA 1
ATOM 1076 C C . ALA A 1 140 ? 15.539 -8.441 -2.317 1.00 81.62 140 ALA A C 1
ATOM 1078 O O . ALA A 1 140 ? 15.281 -8.581 -1.120 1.00 81.62 140 ALA A O 1
ATOM 1079 N N . LEU A 1 141 ? 15.009 -7.460 -3.054 1.00 81.19 141 LEU A N 1
ATOM 1080 C CA . LEU A 1 141 ? 14.107 -6.431 -2.517 1.00 81.19 141 LEU A CA 1
ATOM 1081 C C . LEU A 1 141 ? 12.814 -7.053 -1.970 1.00 81.19 141 LEU A C 1
ATOM 1083 O O . LEU A 1 141 ? 12.365 -6.731 -0.870 1.00 81.19 141 LEU A O 1
ATOM 1087 N N . LYS A 1 142 ? 12.262 -8.047 -2.670 1.00 85.00 142 LYS A N 1
ATOM 1088 C CA . LYS A 1 142 ? 11.110 -8.817 -2.188 1.00 85.00 142 LYS A CA 1
ATOM 1089 C C . LYS A 1 142 ? 11.398 -9.586 -0.906 1.00 85.00 142 LYS A C 1
ATOM 1091 O O . LYS A 1 142 ? 10.579 -9.596 0.012 1.00 85.00 142 LYS A O 1
ATOM 1096 N N . LYS A 1 143 ? 12.557 -10.242 -0.821 1.00 84.25 143 LYS A N 1
ATOM 1097 C CA . LYS A 1 143 ? 12.964 -10.952 0.396 1.00 84.25 143 LYS A CA 1
ATOM 1098 C C . LYS A 1 143 ? 13.042 -10.006 1.587 1.00 84.25 143 LYS A C 1
ATOM 1100 O O . LYS A 1 143 ? 12.650 -10.422 2.670 1.00 84.25 143 LYS A O 1
ATOM 1105 N N . GLN A 1 144 ? 13.460 -8.751 1.407 1.00 83.56 144 GLN A N 1
ATOM 1106 C CA . GLN A 1 144 ? 13.441 -7.766 2.493 1.00 83.56 144 GLN A CA 1
ATOM 1107 C C . GLN A 1 144 ? 12.022 -7.527 3.026 1.00 83.56 144 GLN A C 1
ATOM 1109 O O . GLN A 1 144 ? 11.830 -7.527 4.242 1.00 83.56 144 GLN A O 1
ATOM 1114 N N . LEU A 1 145 ? 11.013 -7.406 2.153 1.00 86.94 145 LEU A N 1
ATOM 1115 C CA . LEU A 1 145 ? 9.609 -7.294 2.575 1.00 86.94 145 LEU A CA 1
ATOM 1116 C C . LEU A 1 145 ? 9.132 -8.543 3.324 1.00 86.94 145 LEU A C 1
ATOM 1118 O O . LEU A 1 145 ? 8.530 -8.429 4.388 1.00 86.94 145 LEU A O 1
ATOM 1122 N N . VAL A 1 146 ? 9.438 -9.740 2.821 1.00 91.38 146 VAL A N 1
ATOM 1123 C CA . VAL A 1 146 ? 9.039 -10.999 3.474 1.00 91.38 146 VAL A CA 1
ATOM 1124 C C . VAL A 1 146 ? 9.718 -11.164 4.837 1.00 91.38 146 VAL A C 1
ATOM 1126 O O . VAL A 1 146 ? 9.047 -11.447 5.826 1.00 91.38 146 VAL A O 1
ATOM 1129 N N . ILE A 1 147 ? 11.036 -10.962 4.908 1.00 88.38 147 ILE A N 1
ATOM 1130 C CA . ILE A 1 147 ? 11.822 -11.117 6.140 1.00 88.38 147 ILE A CA 1
ATOM 1131 C C . ILE A 1 147 ? 11.363 -10.103 7.186 1.00 88.38 147 ILE A C 1
ATOM 1133 O O . ILE A 1 147 ? 11.079 -10.491 8.319 1.00 88.38 147 ILE A O 1
ATOM 1137 N N . SER A 1 148 ? 11.236 -8.826 6.810 1.00 87.31 148 SER A N 1
ATOM 1138 C CA . SER A 1 148 ? 10.757 -7.787 7.727 1.00 87.31 148 SER A CA 1
ATOM 1139 C C . SER A 1 148 ? 9.343 -8.087 8.225 1.00 87.31 148 SER A C 1
ATOM 1141 O O . SER A 1 148 ? 9.104 -7.986 9.422 1.00 87.31 148 SER A O 1
ATOM 1143 N N . THR A 1 149 ? 8.439 -8.567 7.365 1.00 92.38 149 THR A N 1
ATOM 1144 C CA . THR A 1 149 ? 7.071 -8.958 7.753 1.00 92.38 149 THR A CA 1
ATOM 1145 C C . THR A 1 149 ? 7.058 -10.113 8.756 1.00 92.38 149 THR A C 1
ATOM 1147 O O . THR A 1 149 ? 6.372 -10.053 9.779 1.00 92.38 149 THR A O 1
ATOM 1150 N N . VAL A 1 150 ? 7.834 -11.170 8.506 1.00 93.06 150 VAL A N 1
ATOM 1151 C CA . VAL A 1 150 ? 7.897 -12.340 9.396 1.00 93.06 150 VAL A CA 1
ATOM 1152 C C . VAL A 1 150 ? 8.500 -11.961 10.748 1.00 93.06 150 VAL A C 1
ATOM 1154 O O . VAL A 1 150 ? 7.916 -12.267 11.788 1.00 93.06 150 VAL A O 1
ATOM 1157 N N . LEU A 1 151 ? 9.629 -11.247 10.750 1.00 90.12 151 LEU A N 1
ATOM 1158 C CA . LEU A 1 151 ? 10.269 -10.796 11.987 1.00 90.12 151 LEU A CA 1
ATOM 1159 C C . LEU A 1 151 ? 9.378 -9.820 12.758 1.00 90.12 151 LEU A C 1
ATOM 1161 O O . LEU A 1 151 ? 9.270 -9.921 13.980 1.00 90.12 151 LEU A O 1
ATOM 1165 N N . MET A 1 152 ? 8.698 -8.912 12.058 1.00 89.56 152 MET A N 1
ATOM 1166 C CA . MET A 1 152 ? 7.805 -7.949 12.686 1.00 89.56 152 MET A CA 1
ATOM 1167 C C . MET A 1 152 ? 6.561 -8.622 13.268 1.00 89.56 152 MET A C 1
ATOM 1169 O O . MET A 1 152 ? 6.125 -8.235 14.345 1.00 89.56 152 MET A O 1
ATOM 1173 N N . THR A 1 153 ? 6.050 -9.695 12.658 1.00 93.62 153 THR A N 1
ATOM 1174 C CA . THR A 1 153 ? 4.965 -10.502 13.247 1.00 93.62 153 THR A CA 1
ATOM 1175 C C . THR A 1 153 ? 5.374 -11.065 14.615 1.00 93.62 153 THR A C 1
ATOM 1177 O O . THR A 1 153 ? 4.615 -10.971 15.581 1.00 93.62 153 THR A O 1
ATOM 1180 N N . VAL A 1 154 ? 6.602 -11.587 14.735 1.00 93.00 154 VAL A N 1
ATOM 1181 C CA . VAL A 1 154 ? 7.151 -12.058 16.021 1.00 93.00 154 VAL A CA 1
ATOM 1182 C C . VAL A 1 154 ? 7.343 -10.892 16.994 1.00 93.00 154 VAL A C 1
ATOM 1184 O O . VAL A 1 154 ? 6.975 -10.999 18.163 1.00 93.00 154 VAL A O 1
ATOM 1187 N N . GLY A 1 155 ? 7.857 -9.755 16.518 1.00 90.81 155 GLY A N 1
ATOM 1188 C CA . GLY A 1 155 ? 8.009 -8.538 17.317 1.00 90.81 155 GLY A CA 1
ATOM 1189 C C . GLY A 1 155 ? 6.681 -8.040 17.893 1.00 90.81 155 GLY A C 1
ATOM 1190 O O . GLY A 1 155 ? 6.587 -7.787 19.092 1.00 90.81 155 GLY A O 1
ATOM 1191 N N . ILE A 1 156 ? 5.629 -7.973 17.074 1.00 91.81 156 ILE A N 1
ATOM 1192 C CA . ILE A 1 156 ? 4.280 -7.567 17.488 1.00 91.81 156 ILE A CA 1
ATOM 1193 C C . ILE A 1 156 ? 3.710 -8.558 18.505 1.00 91.81 156 ILE A C 1
ATOM 1195 O O . ILE A 1 156 ? 3.071 -8.123 19.464 1.00 91.81 156 ILE A O 1
ATOM 1199 N N . ALA A 1 157 ? 3.962 -9.864 18.357 1.00 92.19 157 ALA A N 1
ATOM 1200 C CA . ALA A 1 157 ? 3.583 -10.845 19.372 1.00 92.19 157 ALA A CA 1
ATOM 1201 C C . ALA A 1 157 ? 4.287 -10.549 20.706 1.00 92.19 157 ALA A C 1
ATOM 1203 O O . ALA A 1 157 ? 3.640 -10.403 21.736 1.00 92.19 157 ALA A O 1
ATOM 1204 N N . ILE A 1 158 ? 5.601 -10.343 20.711 1.00 92.44 158 ILE A N 1
ATOM 1205 C CA . ILE A 1 158 ? 6.332 -10.027 21.947 1.00 92.44 158 ILE A CA 1
ATOM 1206 C C . ILE A 1 158 ? 5.784 -8.747 22.602 1.00 92.44 158 ILE A C 1
ATOM 1208 O O . ILE A 1 158 ? 5.469 -8.749 23.793 1.00 92.44 158 ILE A O 1
ATOM 1212 N N . VAL A 1 159 ? 5.588 -7.673 21.828 1.00 90.69 159 VAL A N 1
ATOM 1213 C CA . VAL A 1 159 ? 5.035 -6.411 22.346 1.00 90.69 159 VAL A CA 1
ATOM 1214 C C . VAL A 1 159 ? 3.615 -6.600 22.881 1.00 90.69 159 VAL A C 1
ATOM 1216 O O . VAL A 1 159 ? 3.305 -6.103 23.960 1.00 90.69 159 VAL A O 1
ATOM 1219 N N . SER A 1 160 ? 2.760 -7.353 22.188 1.00 90.31 160 SER A N 1
ATOM 1220 C CA . SER A 1 160 ? 1.362 -7.542 22.597 1.00 90.31 160 SER A CA 1
ATOM 1221 C C . SER A 1 160 ? 1.220 -8.332 23.901 1.00 90.31 160 SER A C 1
ATOM 1223 O O . SER A 1 160 ? 0.261 -8.118 24.635 1.00 90.31 160 SER A O 1
ATOM 1225 N N . TRP A 1 161 ? 2.155 -9.233 24.217 1.00 90.88 161 TRP A N 1
ATOM 1226 C CA . TRP A 1 161 ? 2.130 -9.999 25.469 1.00 90.88 161 TRP A CA 1
ATOM 1227 C C . TRP A 1 161 ? 2.859 -9.311 26.630 1.00 90.88 161 TRP A C 1
ATOM 1229 O O . TRP A 1 161 ? 2.516 -9.573 27.779 1.00 90.88 161 TRP A O 1
ATOM 1239 N N . ILE A 1 162 ? 3.835 -8.437 26.357 1.00 93.12 162 ILE A N 1
ATOM 1240 C CA . ILE A 1 162 ? 4.582 -7.711 27.400 1.00 93.12 162 ILE A CA 1
ATOM 1241 C C . ILE A 1 162 ? 3.913 -6.377 27.754 1.00 93.12 162 ILE A C 1
ATOM 1243 O O . ILE A 1 162 ? 3.833 -6.024 28.928 1.00 93.12 162 ILE A O 1
ATOM 1247 N N . ALA A 1 163 ? 3.456 -5.621 26.754 1.00 92.19 163 ALA A N 1
ATOM 1248 C CA . ALA A 1 163 ? 3.004 -4.242 26.940 1.00 92.19 163 ALA A CA 1
ATOM 1249 C C . ALA A 1 163 ? 1.493 -4.107 27.182 1.00 92.19 163 ALA A C 1
ATOM 1251 O O . ALA A 1 163 ? 1.064 -3.090 27.727 1.00 92.19 163 ALA A O 1
ATOM 1252 N N . LEU A 1 164 ? 0.678 -5.093 26.780 1.00 91.69 164 LEU A N 1
ATOM 1253 C CA . LEU A 1 164 ? -0.780 -5.036 26.934 1.00 91.69 164 LEU A CA 1
ATOM 1254 C C . LEU A 1 164 ? -1.272 -5.981 28.041 1.00 91.69 164 LEU A C 1
ATOM 1256 O O . LEU A 1 164 ? -0.842 -7.136 28.102 1.00 91.69 164 LEU A O 1
ATOM 1260 N N . PRO A 1 165 ? -2.231 -5.545 28.881 1.00 93.06 165 PRO A N 1
ATOM 1261 C CA . PRO A 1 165 ? -2.895 -6.432 29.827 1.00 93.06 165 PRO A CA 1
ATOM 1262 C C . PRO A 1 165 ? -3.733 -7.486 29.086 1.00 93.06 165 PRO A C 1
ATOM 1264 O O . PRO A 1 165 ? -4.210 -7.260 27.973 1.00 93.06 165 PRO A O 1
ATOM 1267 N N . SER A 1 166 ? -3.961 -8.640 29.721 1.00 90.94 166 SER A N 1
ATOM 1268 C CA . SER A 1 166 ? -4.690 -9.765 29.109 1.00 90.94 166 SER A CA 1
ATOM 1269 C C . SER A 1 166 ? -6.113 -9.401 28.669 1.00 90.94 166 SER A C 1
ATOM 1271 O O . SER A 1 166 ? -6.621 -9.953 27.692 1.00 90.94 166 SER A O 1
ATOM 1273 N N . THR A 1 167 ? -6.752 -8.468 29.375 1.00 93.50 167 THR A N 1
ATOM 1274 C CA . THR A 1 167 ? -8.075 -7.922 29.062 1.00 93.50 167 THR A CA 1
ATOM 1275 C C . THR A 1 167 ? -8.100 -6.428 29.380 1.00 93.50 167 THR A C 1
ATOM 1277 O O . THR A 1 167 ? -7.628 -6.012 30.436 1.00 93.50 167 THR A O 1
ATOM 1280 N N . PHE A 1 168 ? -8.659 -5.624 28.480 1.00 93.94 168 PHE A N 1
ATOM 1281 C CA . PHE A 1 168 ? -8.884 -4.186 28.651 1.00 93.94 168 PHE A CA 1
ATOM 1282 C C . PHE A 1 168 ? -10.151 -3.765 27.902 1.00 93.94 168 PHE A C 1
ATOM 1284 O O . PHE A 1 168 ? -10.814 -4.585 27.269 1.00 93.94 168 PHE A O 1
ATOM 1291 N N . THR A 1 169 ? -10.522 -2.492 28.005 1.00 93.19 169 THR A N 1
ATOM 1292 C CA . THR A 1 169 ? -11.694 -1.944 27.320 1.00 93.19 169 THR A CA 1
ATOM 1293 C C . THR A 1 169 ? -11.285 -0.924 26.268 1.00 93.19 169 THR A C 1
ATOM 1295 O O . THR A 1 169 ? -10.307 -0.197 26.435 1.00 93.19 169 THR A O 1
ATOM 1298 N N . ILE A 1 170 ? -12.017 -0.914 25.158 1.00 92.38 170 ILE A N 1
ATOM 1299 C CA . ILE A 1 170 ? -11.859 0.023 24.050 1.00 92.38 170 ILE A CA 1
ATOM 1300 C C . ILE A 1 170 ? -13.190 0.720 23.804 1.00 92.38 170 ILE A C 1
ATOM 1302 O O . ILE A 1 170 ? -14.252 0.096 23.810 1.00 92.38 170 ILE A O 1
ATOM 1306 N N . PHE A 1 171 ? -13.114 2.018 23.527 1.00 90.62 171 PHE A N 1
ATOM 1307 C CA . PHE A 1 171 ? -14.270 2.823 23.172 1.00 90.62 171 PHE A CA 1
ATOM 1308 C C . PHE A 1 171 ? -14.901 2.360 21.849 1.00 90.62 171 PHE A C 1
ATOM 1310 O O . PHE A 1 171 ? -14.232 2.282 20.816 1.00 90.62 171 PHE A O 1
ATOM 1317 N N . ASN A 1 172 ? -16.207 2.112 21.876 1.00 90.88 172 ASN A N 1
ATOM 1318 C CA . ASN A 1 172 ? -17.017 1.722 20.732 1.00 90.88 172 ASN A CA 1
ATOM 1319 C C . ASN A 1 172 ? -18.325 2.527 20.718 1.00 90.88 172 ASN A C 1
ATOM 1321 O O . ASN A 1 172 ? -19.323 2.102 21.289 1.00 90.88 172 ASN A O 1
ATOM 1325 N N . PHE A 1 173 ? -18.304 3.707 20.089 1.00 86.56 173 PHE A N 1
ATOM 1326 C CA . PHE A 1 173 ? -19.489 4.553 19.861 1.00 86.56 173 PHE A CA 1
ATOM 1327 C C . PHE A 1 173 ? -20.383 4.775 21.099 1.00 86.56 173 PHE A C 1
ATOM 1329 O O . PHE A 1 173 ? -21.605 4.740 21.009 1.00 86.56 173 PHE A O 1
ATOM 1336 N N . GLY A 1 174 ? -19.771 5.034 22.259 1.00 80.44 174 GLY A N 1
ATOM 1337 C CA . GLY A 1 174 ? -20.479 5.293 23.520 1.00 80.44 174 GLY A CA 1
ATOM 1338 C C . GLY A 1 174 ? -20.456 4.130 24.513 1.00 80.44 174 GLY A C 1
ATOM 1339 O O . GLY A 1 174 ? -20.690 4.353 25.698 1.00 80.44 174 GLY A O 1
ATOM 1340 N N . GLU A 1 175 ? -20.082 2.927 24.076 1.00 87.44 175 GLU A N 1
ATOM 1341 C CA . GLU A 1 175 ? -19.919 1.756 24.941 1.00 87.44 175 GLU A CA 1
ATOM 1342 C C . GLU A 1 175 ? -18.445 1.369 25.116 1.00 87.44 175 GLU A C 1
ATOM 1344 O O . GLU A 1 175 ? -17.600 1.624 24.256 1.00 87.44 175 GLU A O 1
ATOM 1349 N N . GLN A 1 176 ? -18.127 0.733 26.246 1.00 89.75 176 GLN A N 1
ATOM 1350 C CA . GLN A 1 176 ? -16.806 0.158 26.503 1.00 89.75 176 GLN A CA 1
ATOM 1351 C C . GLN A 1 176 ? -16.806 -1.313 26.091 1.00 89.75 176 GLN A C 1
ATOM 1353 O O . GLN A 1 176 ? -17.367 -2.168 26.775 1.00 89.75 176 GLN A O 1
ATOM 1358 N N . LYS A 1 177 ? -16.164 -1.620 24.964 1.00 92.00 177 LYS A N 1
ATOM 1359 C CA . LYS A 1 177 ? -16.033 -2.984 24.453 1.00 92.00 177 LYS A CA 1
ATOM 1360 C C . LYS A 1 177 ? -14.852 -3.677 25.118 1.00 92.00 177 LYS A C 1
ATOM 1362 O O . LYS A 1 177 ? -13.734 -3.173 25.067 1.00 92.00 177 LYS A O 1
ATOM 1367 N N . VAL A 1 178 ? -15.080 -4.849 25.703 1.00 93.50 178 VAL A N 1
ATOM 1368 C CA . VAL A 1 178 ? -14.009 -5.671 26.282 1.00 93.50 178 VAL A CA 1
ATOM 1369 C C . VAL A 1 178 ? -13.204 -6.334 25.161 1.00 93.50 178 VAL A C 1
ATOM 1371 O O . VAL A 1 178 ? -13.764 -7.041 24.324 1.00 93.50 178 VAL A O 1
ATOM 1374 N N . VAL A 1 179 ? -11.891 -6.112 25.160 1.00 95.06 179 VAL A N 1
ATOM 1375 C CA . VAL A 1 179 ? -10.935 -6.610 24.165 1.00 95.06 179 VAL A CA 1
ATOM 1376 C C . VAL A 1 179 ? -9.808 -7.361 24.874 1.00 95.06 179 VAL A C 1
ATOM 1378 O O . VAL A 1 179 ? -9.363 -6.982 25.960 1.00 95.06 179 VAL A O 1
ATOM 1381 N N . LYS A 1 180 ? -9.345 -8.452 24.264 1.00 94.50 180 LYS A N 1
ATOM 1382 C CA . LYS A 1 180 ? -8.203 -9.247 24.736 1.00 94.50 180 LYS A CA 1
ATOM 1383 C C . LYS A 1 180 ? -6.934 -8.881 23.970 1.00 94.50 180 LYS A C 1
ATOM 1385 O O . LYS A 1 180 ? -6.992 -8.543 22.790 1.00 94.50 180 LYS A O 1
ATOM 1390 N N . ASN A 1 181 ? -5.772 -9.022 24.601 1.00 93.00 181 ASN A N 1
ATOM 1391 C CA . ASN A 1 181 ? -4.476 -8.732 23.971 1.00 93.00 181 ASN A CA 1
ATOM 1392 C C . ASN A 1 181 ? -4.239 -9.483 22.643 1.00 93.00 181 ASN A C 1
ATOM 1394 O O . ASN A 1 181 ? -3.798 -8.874 21.671 1.00 93.00 181 ASN A O 1
ATOM 1398 N N . TRP A 1 182 ? -4.599 -10.770 22.554 1.00 94.19 182 TRP A N 1
ATOM 1399 C CA . TRP A 1 182 ? -4.443 -11.560 21.324 1.00 94.19 182 TRP A CA 1
ATOM 1400 C C . TRP A 1 182 ? -5.312 -11.049 20.167 1.00 94.19 182 TRP A C 1
ATOM 1402 O O . TRP A 1 182 ? -4.935 -11.189 19.008 1.00 94.19 182 TRP A O 1
ATOM 1412 N N . GLN A 1 183 ? -6.462 -10.434 20.465 1.00 94.94 183 GLN A N 1
ATOM 1413 C CA . GLN A 1 183 ? -7.317 -9.834 19.440 1.00 94.94 183 GLN A CA 1
ATOM 1414 C C . GLN A 1 183 ? -6.627 -8.615 18.837 1.00 94.94 183 GLN A C 1
ATOM 1416 O O . GLN A 1 183 ? -6.645 -8.438 17.624 1.00 94.94 183 GLN A O 1
ATOM 1421 N N . LEU A 1 184 ? -5.961 -7.811 19.671 1.00 94.19 184 LEU A N 1
ATOM 1422 C CA . LEU A 1 184 ? -5.223 -6.645 19.202 1.00 94.19 184 LEU A CA 1
ATOM 1423 C C . LEU A 1 184 ? -3.954 -7.033 18.434 1.00 94.19 184 LEU A C 1
ATOM 1425 O O . LEU A 1 184 ? -3.652 -6.420 17.415 1.00 94.19 184 LEU A O 1
ATOM 1429 N N . PHE A 1 185 ? -3.276 -8.102 18.857 1.00 95.38 185 PHE A N 1
ATOM 1430 C CA . PHE A 1 185 ? -2.203 -8.733 18.085 1.00 95.38 185 PHE A CA 1
ATOM 1431 C C . PHE A 1 185 ? -2.669 -9.110 16.669 1.00 95.38 185 PHE A C 1
ATOM 1433 O O . PHE A 1 185 ? -1.982 -8.800 15.695 1.00 95.38 185 PHE A O 1
ATOM 1440 N N . LEU A 1 186 ? -3.847 -9.736 16.538 1.00 95.88 186 LEU A N 1
ATOM 1441 C CA . LEU A 1 186 ? -4.424 -10.070 15.233 1.00 95.88 186 LEU A CA 1
ATOM 1442 C C . LEU A 1 186 ? -4.809 -8.827 14.426 1.00 95.88 186 LEU A C 1
ATOM 1444 O O . LEU A 1 186 ? -4.578 -8.828 13.221 1.00 95.88 186 LEU A O 1
ATOM 1448 N N . CYS A 1 187 ? -5.329 -7.769 15.062 1.00 96.12 187 CYS A N 1
ATOM 1449 C CA . CYS A 1 187 ? -5.593 -6.497 14.382 1.00 96.12 187 CYS A CA 1
ATOM 1450 C C . CYS A 1 187 ? -4.320 -5.910 13.768 1.00 96.12 187 CYS A C 1
ATOM 1452 O O . CYS A 1 187 ? -4.336 -5.506 12.623 1.00 96.12 187 CYS A O 1
ATOM 1454 N N . VAL A 1 188 ? -3.200 -5.873 14.489 1.00 96.06 188 VAL A N 1
ATOM 1455 C CA . VAL A 1 188 ? -1.954 -5.323 13.924 1.00 96.06 188 VAL A CA 1
ATOM 1456 C C . VAL A 1 188 ? -1.371 -6.266 12.865 1.00 96.06 188 VAL A C 1
ATOM 1458 O O . VAL A 1 188 ? -0.846 -5.824 11.843 1.00 96.06 188 VAL A O 1
ATOM 1461 N N . SER A 1 189 ? -1.475 -7.578 13.092 1.00 96.12 189 SER A N 1
ATOM 1462 C CA . SER A 1 189 ? -0.934 -8.585 12.180 1.00 96.12 189 SER A CA 1
ATOM 1463 C C . SER A 1 189 ? -1.678 -8.608 10.846 1.00 96.12 189 SER A C 1
ATOM 1465 O O . SER A 1 189 ? -1.031 -8.705 9.808 1.00 96.12 189 SER A O 1
ATOM 1467 N N . VAL A 1 190 ? -3.011 -8.501 10.831 1.00 97.25 190 VAL A N 1
ATOM 1468 C CA . VAL A 1 190 ? -3.770 -8.560 9.571 1.00 97.25 190 VAL A CA 1
ATOM 1469 C C . VAL A 1 190 ? -3.400 -7.402 8.640 1.00 97.25 190 VAL A C 1
ATOM 1471 O O . VAL A 1 190 ? -3.146 -7.659 7.467 1.00 97.25 190 VAL A O 1
ATOM 1474 N N . GLY A 1 191 ? -3.200 -6.190 9.160 1.00 96.44 191 GLY A N 1
ATOM 1475 C CA . GLY A 1 191 ? -2.729 -5.038 8.389 1.00 96.44 191 GLY A CA 1
ATOM 1476 C C . GLY A 1 191 ? -1.293 -5.182 7.894 1.00 96.44 191 GLY A C 1
ATOM 1477 O O . GLY A 1 191 ? -0.998 -4.856 6.742 1.00 96.44 191 GLY A O 1
ATOM 1478 N N . LEU A 1 192 ? -0.404 -5.744 8.718 1.00 96.12 192 LEU A N 1
ATOM 1479 C CA . LEU A 1 192 ? 0.966 -6.079 8.316 1.00 96.12 192 LEU A CA 1
ATOM 1480 C C . LEU A 1 192 ? 0.977 -7.066 7.130 1.00 96.12 192 LEU A C 1
ATOM 1482 O O . LEU A 1 192 ? 1.637 -6.828 6.116 1.00 96.12 192 LEU A O 1
ATOM 1486 N N . TRP A 1 193 ? 0.203 -8.151 7.218 1.00 97.31 193 TRP A N 1
ATOM 1487 C CA . TRP A 1 193 ? 0.096 -9.147 6.148 1.00 97.31 193 TRP A CA 1
ATOM 1488 C C . TRP A 1 193 ? -0.666 -8.623 4.925 1.00 97.31 193 TRP A C 1
ATOM 1490 O O . TRP A 1 193 ? -0.298 -8.955 3.798 1.00 97.31 193 TRP A O 1
ATOM 1500 N N . ALA A 1 194 ? -1.673 -7.766 5.110 1.00 97.25 194 ALA A N 1
ATOM 1501 C CA . ALA A 1 194 ? -2.349 -7.074 4.016 1.00 97.25 194 ALA A CA 1
ATOM 1502 C C . ALA A 1 194 ? -1.366 -6.195 3.230 1.00 97.25 194 ALA A C 1
ATOM 1504 O O . ALA A 1 194 ? -1.383 -6.221 2.001 1.00 97.25 194 ALA A O 1
ATOM 1505 N N . GLY A 1 195 ? -0.454 -5.495 3.916 1.00 95.50 195 GLY A N 1
ATOM 1506 C CA . GLY A 1 195 ? 0.640 -4.752 3.285 1.00 95.50 195 GLY A CA 1
ATOM 1507 C C . GLY A 1 195 ? 1.534 -5.646 2.424 1.00 95.50 195 GLY A C 1
ATOM 1508 O O . GLY A 1 195 ? 1.792 -5.331 1.262 1.00 95.50 195 GLY A O 1
ATOM 1509 N N . LEU A 1 196 ? 1.937 -6.811 2.944 1.00 95.88 196 LEU A N 1
ATOM 1510 C CA . LEU A 1 196 ? 2.721 -7.781 2.175 1.00 95.88 196 LEU A CA 1
ATOM 1511 C C . LEU A 1 196 ? 1.965 -8.260 0.924 1.00 95.88 196 LEU A C 1
ATOM 1513 O O . LEU A 1 196 ? 2.533 -8.253 -0.166 1.00 95.88 196 LEU A O 1
ATOM 1517 N N . ILE A 1 197 ? 0.684 -8.624 1.053 1.00 97.19 197 ILE A N 1
ATOM 1518 C CA . ILE A 1 197 ? -0.164 -9.044 -0.078 1.00 97.19 197 ILE A CA 1
ATOM 1519 C C . ILE A 1 197 ? -0.234 -7.944 -1.142 1.00 97.19 197 ILE A C 1
ATOM 1521 O O . ILE A 1 197 ? -0.042 -8.229 -2.324 1.00 97.19 197 ILE A O 1
ATOM 1525 N N . ILE A 1 198 ? -0.459 -6.690 -0.734 1.00 96.62 198 ILE A N 1
ATOM 1526 C CA . ILE A 1 198 ? -0.461 -5.536 -1.643 1.00 96.62 198 ILE A CA 1
ATOM 1527 C C . ILE A 1 198 ? 0.886 -5.428 -2.362 1.00 96.62 198 ILE A C 1
ATOM 1529 O O . ILE A 1 198 ? 0.901 -5.255 -3.579 1.00 96.62 198 ILE A O 1
ATOM 1533 N N . GLY A 1 199 ? 2.007 -5.595 -1.655 1.00 94.38 199 GLY A N 1
ATOM 1534 C CA . GLY A 1 199 ? 3.343 -5.581 -2.251 1.00 94.38 199 GLY A CA 1
ATOM 1535 C C . GLY A 1 199 ? 3.537 -6.650 -3.330 1.00 94.38 199 GLY A C 1
ATOM 1536 O O . GLY A 1 199 ? 3.949 -6.323 -4.439 1.00 94.38 199 GLY A O 1
ATOM 1537 N N . PHE A 1 200 ? 3.172 -7.906 -3.054 1.00 95.88 200 PHE A N 1
ATOM 1538 C CA . PHE A 1 200 ? 3.284 -9.008 -4.024 1.00 95.88 200 PHE A CA 1
ATOM 1539 C C . PHE A 1 200 ? 2.399 -8.811 -5.256 1.00 95.88 200 PHE A C 1
ATOM 1541 O O . PHE A 1 200 ? 2.821 -9.069 -6.382 1.00 95.88 200 PHE A O 1
ATOM 1548 N N . VAL A 1 201 ? 1.158 -8.364 -5.058 1.00 97.31 201 VAL A N 1
ATOM 1549 C CA . VAL A 1 201 ? 0.248 -8.123 -6.183 1.00 97.31 201 VAL A CA 1
ATOM 1550 C C . VAL A 1 201 ? 0.732 -6.944 -7.016 1.00 97.31 201 VAL A C 1
ATOM 1552 O O . VAL A 1 201 ? 0.685 -7.004 -8.242 1.00 97.31 201 VAL A O 1
ATOM 1555 N N . THR A 1 202 ? 1.224 -5.892 -6.366 1.00 96.38 202 THR A N 1
ATOM 1556 C CA . THR A 1 202 ? 1.775 -4.733 -7.069 1.00 96.38 202 THR A CA 1
ATOM 1557 C C . THR A 1 202 ? 2.984 -5.143 -7.904 1.00 96.38 202 THR A C 1
ATOM 1559 O O . THR A 1 202 ? 2.995 -4.857 -9.094 1.00 96.38 202 THR A O 1
ATOM 1562 N N . GLU A 1 203 ? 3.919 -5.920 -7.340 1.00 95.06 203 GLU A N 1
ATOM 1563 C CA . GLU A 1 203 ? 5.060 -6.489 -8.074 1.00 95.06 203 GLU A CA 1
ATOM 1564 C C . GLU A 1 203 ? 4.609 -7.261 -9.324 1.00 95.06 203 GLU A C 1
ATOM 1566 O O . GLU A 1 203 ? 5.125 -7.026 -10.415 1.00 95.06 203 GLU A O 1
ATOM 1571 N N . TYR A 1 204 ? 3.611 -8.139 -9.190 1.00 96.56 204 TYR A N 1
ATOM 1572 C CA . TYR A 1 204 ? 3.093 -8.946 -10.299 1.00 96.56 204 TYR A CA 1
ATOM 1573 C C . TYR A 1 204 ? 2.540 -8.104 -11.461 1.00 96.56 204 TYR A C 1
ATOM 1575 O O . TYR A 1 204 ? 2.664 -8.491 -12.623 1.00 96.56 204 TYR A O 1
ATOM 1583 N N . TYR A 1 205 ? 1.926 -6.958 -11.158 1.00 97.31 205 TYR A N 1
ATOM 1584 C CA . TYR A 1 205 ? 1.356 -6.063 -12.165 1.00 97.31 205 TYR A CA 1
ATOM 1585 C C . TYR A 1 205 ? 2.338 -5.001 -12.682 1.00 97.31 205 TYR A C 1
ATOM 1587 O O . TYR A 1 205 ? 2.015 -4.348 -13.670 1.00 97.31 205 TYR A O 1
ATOM 1595 N N . THR A 1 206 ? 3.514 -4.817 -12.071 1.00 96.31 206 THR A N 1
ATOM 1596 C CA . THR A 1 206 ? 4.466 -3.764 -12.482 1.00 96.31 206 THR A CA 1
ATOM 1597 C C . THR A 1 206 ? 5.841 -4.259 -12.916 1.00 96.31 206 THR A C 1
ATOM 1599 O O . THR A 1 206 ? 6.501 -3.555 -13.677 1.00 96.31 206 THR A O 1
ATOM 1602 N N . SER A 1 207 ? 6.277 -5.451 -12.503 1.00 94.75 207 SER A N 1
ATOM 1603 C CA . SER A 1 207 ? 7.558 -6.016 -12.946 1.00 94.75 207 SER A CA 1
ATOM 1604 C C . SER A 1 207 ? 7.452 -6.636 -14.343 1.00 94.75 207 SER A C 1
ATOM 1606 O O . SER A 1 207 ? 6.522 -7.383 -14.658 1.00 94.75 207 SER A O 1
ATOM 1608 N N . ASN A 1 208 ? 8.464 -6.373 -15.174 1.00 92.88 208 ASN A N 1
ATOM 1609 C CA . ASN A 1 208 ? 8.606 -6.945 -16.517 1.00 92.88 208 ASN A CA 1
ATOM 1610 C C . ASN A 1 208 ? 8.988 -8.441 -16.517 1.00 92.88 208 ASN A C 1
ATOM 1612 O O . ASN A 1 208 ? 9.039 -9.067 -17.579 1.00 92.88 208 ASN A O 1
ATOM 1616 N N . ALA A 1 209 ? 9.215 -9.038 -15.344 1.00 92.00 209 ALA A N 1
ATOM 1617 C CA . ALA A 1 209 ? 9.423 -10.473 -15.194 1.00 92.00 209 ALA A CA 1
ATOM 1618 C C . ALA A 1 209 ? 8.124 -11.285 -15.359 1.00 92.00 209 ALA A C 1
ATOM 1620 O O . ALA A 1 209 ? 8.193 -12.492 -15.605 1.00 92.00 209 ALA A O 1
ATOM 1621 N N . TYR A 1 210 ? 6.955 -10.644 -15.242 1.00 94.88 210 TYR A N 1
ATOM 1622 C CA . TYR A 1 210 ? 5.650 -11.303 -15.284 1.00 94.88 210 TYR A CA 1
ATOM 1623 C C . TYR A 1 210 ? 4.8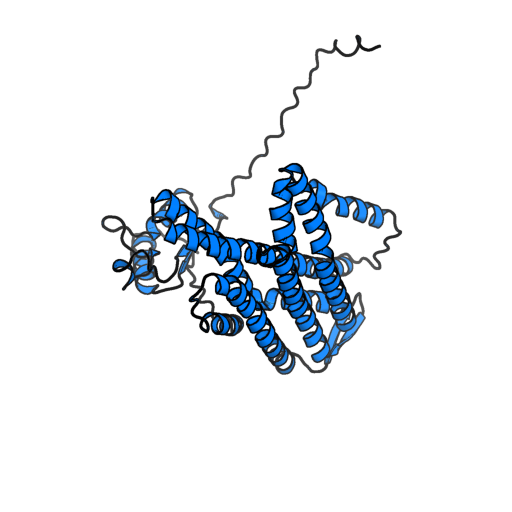63 -10.984 -16.562 1.00 94.88 210 TYR A C 1
ATOM 1625 O O . TYR A 1 210 ? 5.023 -9.933 -17.184 1.00 94.88 210 TYR A O 1
ATOM 1633 N N . SER A 1 211 ? 3.954 -11.899 -16.914 1.00 95.88 211 SER A N 1
ATOM 1634 C CA . SER A 1 211 ? 3.109 -11.812 -18.113 1.00 95.88 211 SER A CA 1
ATOM 1635 C C . SER A 1 211 ? 2.329 -10.495 -18.254 1.00 95.88 211 SER A C 1
ATOM 1637 O O . SER A 1 211 ? 2.354 -9.963 -19.355 1.00 95.88 211 SER A O 1
ATOM 1639 N N . PRO A 1 212 ? 1.713 -9.887 -17.214 1.00 96.81 212 PRO A N 1
ATOM 1640 C CA . PRO A 1 212 ? 0.912 -8.674 -17.414 1.00 96.81 212 PRO A CA 1
ATOM 1641 C C . PRO A 1 212 ? 1.679 -7.516 -18.064 1.00 96.81 212 PRO A C 1
ATOM 1643 O O . PRO A 1 212 ? 1.156 -6.854 -18.955 1.00 96.81 212 PRO A O 1
ATOM 1646 N N . VAL A 1 213 ? 2.924 -7.279 -17.646 1.00 96.75 213 VAL A N 1
ATOM 1647 C CA . VAL A 1 213 ? 3.760 -6.204 -18.203 1.00 96.75 213 VAL A CA 1
ATOM 1648 C C . VAL A 1 213 ? 4.370 -6.616 -19.543 1.00 96.75 213 VAL A C 1
ATOM 1650 O O . VAL A 1 213 ? 4.518 -5.778 -20.430 1.00 96.75 213 VAL A O 1
ATOM 1653 N N . GLN A 1 214 ? 4.677 -7.905 -19.722 1.00 96.31 214 GLN A N 1
ATOM 1654 C CA . GLN A 1 214 ? 5.132 -8.446 -21.007 1.00 96.31 214 GLN A CA 1
ATOM 1655 C C . GLN A 1 214 ? 4.049 -8.314 -22.086 1.00 96.31 214 GLN A C 1
ATOM 1657 O O . GLN A 1 214 ? 4.361 -7.890 -23.193 1.00 96.31 214 GLN A O 1
ATOM 1662 N N . ASP A 1 215 ? 2.780 -8.556 -21.750 1.00 95.75 215 ASP A N 1
ATOM 1663 C CA . ASP A 1 215 ? 1.642 -8.400 -22.661 1.00 95.75 215 ASP A CA 1
ATOM 1664 C C . ASP A 1 215 ? 1.455 -6.929 -23.078 1.00 95.75 215 ASP A C 1
ATOM 1666 O O . ASP A 1 215 ? 1.183 -6.633 -24.244 1.00 95.75 215 ASP A O 1
ATOM 1670 N N . VAL A 1 216 ? 1.650 -5.987 -22.143 1.00 96.56 216 VAL A N 1
ATOM 1671 C CA . VAL A 1 216 ? 1.659 -4.544 -22.445 1.00 96.56 216 VAL A CA 1
ATOM 1672 C C . VAL A 1 216 ? 2.801 -4.217 -23.410 1.00 96.56 216 VAL A C 1
ATOM 1674 O O . VAL A 1 216 ? 2.564 -3.580 -24.436 1.00 96.56 216 VAL A O 1
ATOM 1677 N N . ALA A 1 217 ? 4.012 -4.719 -23.159 1.00 96.12 217 ALA A N 1
ATOM 1678 C CA . ALA A 1 217 ? 5.149 -4.525 -24.057 1.00 96.12 217 ALA A CA 1
ATOM 1679 C C . ALA A 1 217 ? 4.920 -5.149 -25.448 1.00 96.12 217 ALA A C 1
ATOM 1681 O O . ALA A 1 217 ? 5.237 -4.525 -26.462 1.00 96.12 217 ALA A O 1
ATOM 1682 N N . ASP A 1 218 ? 4.318 -6.336 -25.527 1.00 96.56 218 ASP A N 1
ATOM 1683 C CA . ASP A 1 218 ? 3.988 -6.999 -26.792 1.00 96.56 218 ASP A CA 1
ATOM 1684 C C . ASP A 1 218 ? 2.895 -6.259 -27.573 1.00 96.56 218 ASP A C 1
ATOM 1686 O O . ASP A 1 218 ? 2.933 -6.217 -28.808 1.00 96.56 218 ASP A O 1
ATOM 1690 N N . SER A 1 219 ? 1.969 -5.588 -26.886 1.00 95.56 219 SER A N 1
ATOM 1691 C CA . SER A 1 219 ? 0.945 -4.753 -27.524 1.00 95.56 219 SER A CA 1
ATOM 1692 C C . SER A 1 219 ? 1.518 -3.524 -28.250 1.00 95.56 219 SER A C 1
ATOM 1694 O O . SER A 1 219 ? 0.837 -2.937 -29.096 1.00 95.56 219 SER A O 1
ATOM 1696 N N . CYS A 1 220 ? 2.788 -3.167 -28.014 1.00 95.62 220 CYS A N 1
ATOM 1697 C CA . CYS A 1 220 ? 3.490 -2.146 -28.795 1.00 95.62 220 CYS A CA 1
ATOM 1698 C C . CYS A 1 220 ? 3.670 -2.547 -30.267 1.00 95.62 220 CYS A C 1
ATOM 1700 O O . CYS A 1 220 ? 3.819 -1.667 -31.116 1.00 95.62 220 CYS A O 1
ATOM 1702 N N . ARG A 1 221 ? 3.602 -3.846 -30.607 1.00 95.75 221 ARG A N 1
ATOM 1703 C CA . ARG A 1 221 ? 3.694 -4.326 -32.001 1.00 95.75 221 ARG A CA 1
ATOM 1704 C C . ARG A 1 221 ? 2.564 -3.792 -32.885 1.00 95.75 221 ARG A C 1
ATOM 1706 O O . ARG A 1 221 ? 2.761 -3.634 -34.084 1.00 95.75 221 ARG A O 1
ATOM 1713 N N . THR A 1 222 ? 1.399 -3.503 -32.303 1.00 94.62 222 THR A N 1
ATOM 1714 C CA . THR A 1 222 ? 0.220 -2.963 -33.004 1.00 94.62 222 THR A CA 1
ATOM 1715 C C . THR A 1 222 ? 0.060 -1.445 -32.850 1.00 94.62 222 THR A C 1
ATOM 1717 O O . THR A 1 222 ? -0.913 -0.877 -33.344 1.00 94.62 222 THR A O 1
ATOM 1720 N N . GLY A 1 223 ? 1.032 -0.772 -32.221 1.00 95.50 223 GLY A N 1
ATOM 1721 C CA . GLY A 1 223 ? 1.106 0.684 -32.098 1.00 95.50 223 GLY A CA 1
ATOM 1722 C C . GLY A 1 223 ? 0.866 1.223 -30.685 1.00 95.50 223 GLY A C 1
ATOM 1723 O O . GLY A 1 223 ? 0.542 0.504 -29.742 1.00 95.50 223 GLY A O 1
ATOM 1724 N N . ALA A 1 224 ? 1.021 2.540 -30.530 1.00 96.44 224 ALA A N 1
ATOM 1725 C CA . ALA A 1 224 ? 0.904 3.202 -29.229 1.00 96.44 224 ALA A CA 1
ATOM 1726 C C . ALA A 1 224 ? -0.521 3.150 -28.646 1.00 96.44 224 ALA A C 1
ATOM 1728 O O . ALA A 1 224 ? -0.685 3.078 -27.430 1.00 96.44 224 ALA A O 1
ATOM 1729 N N . ALA A 1 225 ? -1.553 3.157 -29.497 1.00 97.44 225 ALA A N 1
ATOM 1730 C CA . ALA A 1 225 ? -2.945 3.128 -29.049 1.00 97.44 225 ALA A CA 1
ATOM 1731 C C . ALA A 1 225 ? -3.278 1.835 -28.289 1.00 97.44 225 ALA A C 1
ATOM 1733 O O . ALA A 1 225 ? -3.878 1.887 -27.217 1.00 97.44 225 ALA A O 1
ATOM 1734 N N . THR A 1 226 ? -2.843 0.681 -28.802 1.00 95.94 226 THR A N 1
ATOM 1735 C CA . THR A 1 226 ? -3.038 -0.608 -28.127 1.00 95.94 226 THR A CA 1
ATOM 1736 C C . THR A 1 226 ? -2.257 -0.671 -26.823 1.00 95.94 226 THR A C 1
ATOM 1738 O O . THR A 1 226 ? -2.827 -1.087 -25.820 1.00 95.94 226 THR A O 1
ATOM 1741 N N . ASN A 1 227 ? -1.030 -0.146 -26.790 1.00 96.19 227 ASN A N 1
ATOM 1742 C CA . ASN A 1 227 ? -0.244 -0.053 -25.558 1.00 96.19 227 ASN A CA 1
ATOM 1743 C C . ASN A 1 227 ? -0.969 0.723 -24.445 1.00 96.19 227 ASN A C 1
ATOM 1745 O O . ASN A 1 227 ? -1.067 0.249 -23.315 1.00 96.19 227 ASN A O 1
ATOM 1749 N N . VAL A 1 228 ? -1.563 1.877 -24.766 1.00 97.38 228 VAL A N 1
ATOM 1750 C CA . VAL A 1 228 ? -2.338 2.662 -23.788 1.00 97.38 228 VAL A CA 1
ATOM 1751 C C . VAL A 1 228 ? -3.585 1.908 -23.316 1.00 97.38 228 VAL A C 1
ATOM 1753 O O . VAL A 1 228 ? -3.871 1.896 -22.120 1.00 97.38 228 VAL A O 1
ATOM 1756 N N . ILE A 1 229 ? -4.314 1.247 -24.222 1.00 97.12 229 ILE A N 1
ATOM 1757 C CA . ILE A 1 229 ? -5.517 0.471 -23.874 1.00 97.12 229 ILE A CA 1
ATOM 1758 C C . ILE A 1 229 ? -5.168 -0.678 -22.920 1.00 97.12 229 ILE A C 1
ATOM 1760 O O . ILE A 1 229 ? -5.822 -0.836 -21.888 1.00 97.12 229 ILE A O 1
ATOM 1764 N N . PHE A 1 230 ? -4.127 -1.454 -23.234 1.00 96.38 230 PHE A N 1
ATOM 1765 C CA . PHE A 1 230 ? -3.668 -2.550 -22.380 1.00 96.38 230 PHE A CA 1
ATOM 1766 C C . PHE A 1 230 ? -3.145 -2.038 -21.034 1.00 96.38 230 PHE A C 1
ATOM 1768 O O . PHE A 1 230 ? -3.485 -2.611 -20.001 1.00 96.38 230 PHE A O 1
ATOM 1775 N N . GLY A 1 231 ? -2.401 -0.928 -21.019 1.00 96.00 231 GLY A N 1
ATOM 1776 C CA . GLY A 1 231 ? -1.921 -0.299 -19.786 1.00 96.00 231 GLY A CA 1
ATOM 1777 C C . GLY A 1 231 ? -3.054 0.165 -18.862 1.00 96.00 231 GLY A C 1
ATOM 1778 O O . GLY A 1 231 ? -3.035 -0.127 -17.666 1.00 96.00 231 GLY A O 1
ATOM 1779 N N . LEU A 1 232 ? -4.084 0.821 -19.407 1.00 97.25 232 LEU A N 1
ATOM 1780 C CA . LEU A 1 232 ? -5.268 1.232 -18.640 1.00 97.25 232 LEU A CA 1
ATOM 1781 C C . LEU A 1 232 ? -6.043 0.023 -18.103 1.00 97.25 232 LEU A C 1
ATOM 1783 O O . LEU A 1 232 ? -6.401 -0.011 -16.925 1.00 97.25 232 LEU A O 1
ATOM 1787 N N . ALA A 1 233 ? -6.259 -0.995 -18.939 1.00 97.38 233 ALA A N 1
ATOM 1788 C CA . ALA A 1 233 ? -6.934 -2.223 -18.532 1.00 97.38 233 ALA A CA 1
ATOM 1789 C C . ALA A 1 233 ? -6.165 -2.967 -17.426 1.00 97.38 233 ALA A C 1
ATOM 1791 O O . ALA A 1 233 ? -6.778 -3.463 -16.478 1.00 97.38 233 ALA A O 1
ATOM 1792 N N . LEU A 1 234 ? -4.831 -3.007 -17.508 1.00 97.12 234 LEU A N 1
ATOM 1793 C CA . LEU A 1 234 ? -3.969 -3.573 -16.472 1.00 97.12 234 LEU A CA 1
ATOM 1794 C C . LEU A 1 234 ? -4.134 -2.815 -15.150 1.00 97.12 234 LEU A C 1
ATOM 1796 O O . LEU A 1 234 ? -4.322 -3.448 -14.111 1.00 97.12 234 LEU A O 1
ATOM 1800 N N . GLY A 1 235 ? -4.142 -1.479 -15.187 1.00 96.25 235 GLY A N 1
ATOM 1801 C CA . GLY A 1 235 ? -4.388 -0.642 -14.010 1.00 96.25 235 GLY A CA 1
ATOM 1802 C C . GLY A 1 235 ? -5.753 -0.900 -13.363 1.00 96.25 235 GLY A C 1
ATOM 1803 O O . GLY A 1 235 ? -5.845 -1.041 -12.147 1.00 96.25 235 GLY A O 1
ATOM 1804 N N . TYR A 1 236 ? -6.818 -1.048 -14.156 1.00 97.62 236 TYR A N 1
ATOM 1805 C CA . TYR A 1 236 ? -8.145 -1.395 -13.628 1.00 97.62 236 TYR A CA 1
ATOM 1806 C C . TYR A 1 236 ? -8.224 -2.817 -13.071 1.00 97.62 236 TYR A C 1
ATOM 1808 O O . TYR A 1 236 ? -9.010 -3.084 -12.165 1.00 97.62 236 TYR A O 1
ATOM 1816 N N . LYS A 1 237 ? -7.412 -3.743 -13.582 1.00 96.81 237 LYS A N 1
ATOM 1817 C CA . LYS A 1 237 ? -7.353 -5.118 -13.079 1.00 96.81 237 LYS A CA 1
ATOM 1818 C C . LYS A 1 237 ? -6.535 -5.232 -11.788 1.00 96.81 237 LYS A C 1
ATOM 1820 O O . LYS A 1 237 ? -6.863 -6.058 -10.935 1.00 96.81 237 LYS A O 1
ATOM 1825 N N . SER A 1 238 ? -5.497 -4.411 -11.617 1.00 97.12 238 SER A N 1
ATOM 1826 C CA . SER A 1 238 ? -4.564 -4.517 -10.487 1.00 97.12 238 SER A CA 1
ATOM 1827 C C . SER A 1 238 ? -5.193 -4.177 -9.133 1.00 97.12 238 SER A C 1
ATOM 1829 O O . SER A 1 238 ? -4.755 -4.707 -8.115 1.00 97.12 238 SER A O 1
ATOM 1831 N N . VAL A 1 239 ? -6.262 -3.372 -9.103 1.00 97.19 239 VAL A N 1
ATOM 1832 C CA . VAL A 1 239 ? -6.914 -2.934 -7.853 1.00 97.19 239 VAL A CA 1
ATOM 1833 C C . VAL A 1 239 ? -7.726 -4.026 -7.150 1.00 97.19 239 VAL A C 1
ATOM 1835 O O . VAL A 1 239 ? -8.017 -3.893 -5.964 1.00 97.19 239 VAL A O 1
ATOM 1838 N N . ILE A 1 240 ? -8.079 -5.119 -7.836 1.00 97.81 240 ILE A N 1
ATOM 1839 C CA . ILE A 1 240 ? -9.024 -6.128 -7.326 1.00 97.81 240 ILE A CA 1
ATOM 1840 C C . ILE A 1 240 ? -8.528 -6.756 -6.015 1.00 97.81 240 ILE A C 1
ATOM 1842 O O . ILE A 1 240 ? -9.220 -6.710 -4.999 1.00 97.81 240 ILE A O 1
ATOM 1846 N N . ILE A 1 241 ? -7.324 -7.335 -6.018 1.00 97.81 241 ILE A N 1
ATOM 1847 C CA . ILE A 1 241 ? -6.788 -8.042 -4.844 1.00 97.81 241 ILE A CA 1
ATOM 1848 C C . ILE A 1 241 ? -6.428 -7.066 -3.706 1.00 97.81 241 ILE A C 1
ATOM 1850 O O . ILE A 1 241 ? -6.804 -7.359 -2.570 1.00 97.81 241 ILE A O 1
ATOM 1854 N N . PRO A 1 242 ? -5.780 -5.905 -3.952 1.00 97.50 242 PRO A N 1
ATOM 1855 C CA . PRO A 1 242 ? -5.545 -4.899 -2.915 1.00 97.50 242 PRO A CA 1
ATOM 1856 C C . PRO A 1 242 ? -6.820 -4.452 -2.193 1.00 97.50 242 PRO A C 1
ATOM 1858 O O . PRO A 1 242 ? -6.824 -4.369 -0.967 1.00 97.50 242 PRO A O 1
ATOM 1861 N N . ILE A 1 243 ? -7.923 -4.229 -2.918 1.00 97.69 243 ILE A N 1
ATOM 1862 C CA . ILE A 1 243 ? -9.204 -3.857 -2.302 1.00 97.69 243 ILE A CA 1
ATOM 1863 C C . ILE A 1 243 ? -9.752 -4.989 -1.428 1.00 97.69 243 ILE A C 1
ATOM 1865 O O . ILE A 1 243 ? -10.204 -4.723 -0.315 1.00 97.69 243 ILE A O 1
ATOM 1869 N N . PHE A 1 244 ? -9.667 -6.250 -1.867 1.00 98.06 244 PHE A N 1
ATOM 1870 C CA . PHE A 1 244 ? -10.055 -7.384 -1.022 1.00 98.06 244 PHE A CA 1
ATOM 1871 C C . PHE A 1 244 ? -9.177 -7.514 0.227 1.00 98.06 244 PHE A C 1
ATOM 1873 O O . PHE A 1 244 ? -9.706 -7.763 1.310 1.00 98.06 244 PHE A O 1
ATOM 1880 N N . ALA A 1 245 ? -7.863 -7.304 0.107 1.00 97.38 245 ALA A N 1
ATOM 1881 C CA . ALA A 1 245 ? -6.951 -7.322 1.247 1.00 97.38 245 ALA A CA 1
ATOM 1882 C C . ALA A 1 245 ? -7.331 -6.248 2.280 1.00 97.38 245 ALA A C 1
ATOM 1884 O O . ALA A 1 245 ? -7.480 -6.563 3.460 1.00 97.38 245 ALA A O 1
ATOM 1885 N N . ILE A 1 246 ? -7.583 -5.011 1.834 1.00 96.88 246 ILE A N 1
ATOM 1886 C CA . ILE A 1 246 ? -8.031 -3.911 2.702 1.00 96.88 246 ILE A CA 1
ATOM 1887 C C . ILE A 1 246 ? -9.397 -4.227 3.329 1.00 96.88 246 ILE A C 1
ATOM 1889 O O . ILE A 1 246 ? -9.574 -4.031 4.528 1.00 96.88 246 ILE A O 1
ATOM 1893 N N . ALA A 1 247 ? -10.354 -4.760 2.564 1.00 97.69 247 ALA A N 1
ATOM 1894 C CA . ALA A 1 247 ? -11.684 -5.100 3.071 1.00 97.69 247 ALA A CA 1
ATOM 1895 C C . ALA A 1 247 ? -11.638 -6.169 4.178 1.00 97.69 247 ALA A C 1
ATOM 1897 O O . ALA A 1 247 ? -12.310 -6.026 5.200 1.00 97.69 247 ALA A O 1
ATOM 1898 N N . ILE A 1 248 ? -10.816 -7.210 4.005 1.00 97.31 248 ILE A N 1
ATOM 1899 C CA . ILE A 1 248 ? -10.592 -8.240 5.030 1.00 97.31 248 ILE A CA 1
ATOM 1900 C C . ILE A 1 248 ? -9.923 -7.623 6.265 1.00 97.31 248 ILE A C 1
ATOM 1902 O O . ILE A 1 248 ? -10.367 -7.883 7.384 1.00 97.31 248 ILE A O 1
ATOM 1906 N N . SER A 1 249 ? -8.914 -6.768 6.066 1.00 97.00 249 SER A N 1
ATOM 1907 C CA . SER A 1 249 ? -8.221 -6.046 7.143 1.00 97.00 249 SER A CA 1
ATOM 1908 C C . SER A 1 249 ? -9.196 -5.224 7.986 1.00 97.00 249 SER A C 1
ATOM 1910 O O . SER A 1 249 ? -9.248 -5.367 9.210 1.00 97.00 249 SER A O 1
ATOM 1912 N N . ILE A 1 250 ? -10.056 -4.437 7.328 1.00 97.31 250 ILE A N 1
ATOM 1913 C CA . ILE A 1 250 ? -11.109 -3.641 7.969 1.00 97.31 250 ILE A CA 1
ATOM 1914 C C . ILE A 1 250 ? -12.065 -4.546 8.740 1.00 97.31 250 ILE A C 1
ATOM 1916 O O . ILE A 1 250 ? -12.329 -4.298 9.914 1.00 97.31 250 ILE A O 1
ATOM 1920 N N . PHE A 1 251 ? -12.583 -5.599 8.107 1.00 97.50 251 PHE A N 1
ATOM 1921 C CA . PHE A 1 251 ? -13.571 -6.475 8.731 1.00 97.50 251 PHE A CA 1
ATOM 1922 C C . PHE A 1 251 ? -13.033 -7.131 10.008 1.00 97.50 251 PHE A C 1
ATOM 1924 O O . PHE A 1 251 ? -13.697 -7.096 11.046 1.00 97.50 251 PHE A O 1
ATOM 1931 N N . VAL A 1 252 ? -11.824 -7.695 9.954 1.00 96.81 252 VAL A N 1
ATOM 1932 C CA . VAL A 1 252 ? -11.193 -8.378 11.092 1.00 96.81 252 VAL A CA 1
ATOM 1933 C C . VAL A 1 252 ? -10.881 -7.387 12.214 1.00 96.81 252 VAL A C 1
ATOM 1935 O O . VAL A 1 252 ? -11.289 -7.596 13.360 1.00 96.81 252 VAL A O 1
ATOM 1938 N N . SER A 1 253 ? -10.202 -6.284 11.894 1.00 96.88 253 SER A N 1
ATOM 1939 C CA . SER A 1 253 ? -9.756 -5.307 12.890 1.00 96.88 253 SER A CA 1
ATOM 1940 C C . SER A 1 253 ? -10.924 -4.575 13.562 1.00 96.88 253 SER A C 1
ATOM 1942 O O . SER A 1 253 ? -10.950 -4.432 14.791 1.00 96.88 253 SER A O 1
ATOM 1944 N N . PHE A 1 254 ? -11.947 -4.202 12.788 1.00 95.62 254 PHE A N 1
ATOM 1945 C CA . PHE A 1 254 ? -13.164 -3.575 13.296 1.00 95.62 254 PHE A CA 1
ATOM 1946 C C . PHE A 1 254 ? -13.974 -4.532 14.182 1.00 95.62 254 PHE A C 1
ATOM 1948 O O . PHE A 1 254 ? -14.412 -4.160 15.276 1.00 95.62 254 PHE A O 1
ATOM 1955 N N . SER A 1 255 ? -14.120 -5.795 13.764 1.00 95.31 255 SER A N 1
ATOM 1956 C CA . SER A 1 255 ? -14.855 -6.812 14.530 1.00 95.31 255 SER A CA 1
ATOM 1957 C C . SER A 1 255 ? -14.228 -7.084 15.892 1.00 95.31 255 SER A C 1
ATOM 1959 O O . SER A 1 255 ? -14.950 -7.320 16.862 1.00 95.31 255 SER A O 1
ATOM 1961 N N . PHE A 1 256 ? -12.903 -6.998 16.012 1.00 94.81 256 PHE A N 1
ATOM 1962 C CA . PHE A 1 256 ? -12.208 -7.199 17.279 1.00 94.81 256 PHE A CA 1
ATOM 1963 C C . PHE A 1 256 ? -12.179 -5.943 18.149 1.00 94.81 256 PHE A C 1
ATOM 1965 O O . PHE A 1 256 ? -12.702 -5.975 19.263 1.00 94.81 256 PHE A O 1
ATOM 1972 N N . ALA A 1 257 ? -11.668 -4.818 17.649 1.00 94.25 257 ALA A N 1
ATOM 1973 C CA . ALA A 1 257 ? -11.383 -3.640 18.475 1.00 94.25 257 ALA A CA 1
ATOM 1974 C C . ALA A 1 257 ? -11.956 -2.322 17.917 1.00 94.25 257 ALA A C 1
ATOM 1976 O O . ALA A 1 257 ? -11.434 -1.248 18.219 1.00 94.25 257 ALA A O 1
ATOM 1977 N N . ALA A 1 258 ? -13.044 -2.388 17.138 1.00 93.44 258 ALA A N 1
ATOM 1978 C CA . ALA A 1 258 ? -13.733 -1.224 16.574 1.00 93.44 258 ALA A CA 1
ATOM 1979 C C . ALA A 1 258 ? -12.748 -0.285 15.845 1.00 93.44 258 ALA A C 1
ATOM 1981 O O . ALA A 1 258 ? -11.821 -0.744 15.177 1.00 93.44 258 ALA A O 1
ATOM 1982 N N . MET A 1 259 ? -12.918 1.032 15.980 1.00 93.12 259 MET A N 1
ATOM 1983 C CA . MET A 1 259 ? -12.070 2.020 15.302 1.00 93.12 259 MET A CA 1
ATOM 1984 C C . MET A 1 259 ? -10.618 2.018 15.795 1.00 93.12 259 MET A C 1
ATOM 1986 O O . MET A 1 259 ? -9.713 2.299 15.014 1.00 93.12 259 MET A O 1
ATOM 1990 N N . TYR A 1 260 ? -10.374 1.653 17.059 1.00 94.12 260 TYR A N 1
ATOM 1991 C CA . TYR A 1 260 ? -9.007 1.498 17.562 1.00 94.12 260 TYR A CA 1
ATOM 1992 C C . TYR A 1 260 ? -8.299 0.322 16.882 1.00 94.12 260 TYR A C 1
ATOM 1994 O O . TYR A 1 260 ? -7.141 0.449 16.502 1.00 94.12 260 TYR A O 1
ATOM 2002 N N . GLY A 1 261 ? -9.014 -0.785 16.658 1.00 95.31 261 GLY A N 1
ATOM 2003 C CA . GLY A 1 261 ? -8.536 -1.933 15.887 1.00 95.31 261 GLY A CA 1
ATOM 2004 C C . GLY A 1 261 ? -8.080 -1.541 14.488 1.00 95.31 261 GLY A C 1
ATOM 2005 O O . GLY A 1 261 ? -6.958 -1.859 14.113 1.00 95.31 261 GLY A O 1
ATOM 2006 N N . VAL A 1 262 ? -8.913 -0.798 13.756 1.00 96.19 262 VAL A N 1
ATOM 2007 C CA . VAL A 1 262 ? -8.584 -0.302 12.406 1.00 96.19 262 VAL A CA 1
ATOM 2008 C C . VAL A 1 262 ? -7.392 0.672 12.433 1.00 96.19 262 VAL A C 1
ATOM 2010 O O . VAL A 1 262 ? -6.552 0.661 11.538 1.00 96.19 262 VAL A O 1
ATOM 2013 N N . ALA A 1 263 ? -7.267 1.501 13.476 1.00 95.25 263 ALA A N 1
ATOM 2014 C CA . ALA A 1 263 ? -6.131 2.414 13.615 1.00 95.25 263 ALA A CA 1
ATOM 2015 C C . ALA A 1 263 ? -4.801 1.669 13.820 1.00 95.25 263 ALA A C 1
ATOM 2017 O O . ALA A 1 263 ? -3.797 1.998 13.186 1.00 95.25 263 ALA A O 1
ATOM 2018 N N . VAL A 1 264 ? -4.783 0.660 14.698 1.00 95.19 264 VAL A N 1
ATOM 2019 C CA . VAL A 1 264 ? -3.572 -0.137 14.952 1.00 95.19 264 VAL A CA 1
ATOM 2020 C C . VAL A 1 264 ? -3.269 -1.113 13.811 1.00 95.19 264 VAL A C 1
ATOM 2022 O O . VAL A 1 264 ? -2.106 -1.434 13.593 1.00 95.19 264 VAL A O 1
ATOM 2025 N N . ASP A 1 265 ? -4.278 -1.528 13.046 1.00 96.69 265 ASP A N 1
ATOM 2026 C CA . ASP A 1 265 ? -4.133 -2.270 11.788 1.00 96.69 265 ASP A CA 1
ATOM 2027 C C . ASP A 1 265 ? -3.341 -1.462 10.750 1.00 96.69 265 ASP A C 1
ATOM 2029 O O . ASP A 1 265 ? -2.349 -1.937 10.193 1.00 96.69 265 ASP A O 1
ATOM 2033 N N . ALA A 1 266 ? -3.694 -0.184 10.583 1.00 94.94 266 ALA A N 1
ATOM 2034 C CA . ALA A 1 266 ? -2.952 0.725 9.717 1.00 94.94 266 ALA A CA 1
ATOM 2035 C C . ALA A 1 266 ? -1.503 0.937 10.187 1.00 94.94 266 ALA A C 1
ATOM 2037 O O . ALA A 1 266 ? -0.579 0.981 9.371 1.00 94.94 266 ALA A O 1
ATOM 2038 N N . LEU A 1 267 ? -1.289 1.026 11.506 1.00 93.62 267 LEU A N 1
ATOM 2039 C CA . LEU A 1 267 ? 0.054 1.064 12.089 1.00 93.62 267 LEU A CA 1
ATOM 2040 C C . LEU A 1 267 ? 0.819 -0.240 11.819 1.00 93.62 267 LEU A C 1
ATOM 2042 O O . LEU A 1 267 ? 2.016 -0.193 11.555 1.00 93.62 267 LEU A O 1
ATOM 2046 N N . GLY A 1 268 ? 0.137 -1.387 11.843 1.00 93.19 268 GLY A N 1
ATOM 2047 C CA . GLY A 1 268 ? 0.684 -2.690 11.473 1.00 93.19 268 GLY A CA 1
ATOM 2048 C C . GLY A 1 268 ? 1.193 -2.719 10.036 1.00 93.19 268 GLY A C 1
ATOM 2049 O O . GLY A 1 268 ? 2.329 -3.129 9.802 1.00 93.19 268 GLY A O 1
ATOM 2050 N N . MET A 1 269 ? 0.417 -2.187 9.088 1.00 94.50 269 MET A N 1
ATOM 2051 C CA . MET A 1 269 ? 0.829 -2.066 7.683 1.00 94.50 269 MET A CA 1
ATOM 2052 C C . MET A 1 269 ? 2.087 -1.199 7.505 1.00 94.50 269 MET A C 1
ATOM 2054 O O . MET A 1 269 ? 2.931 -1.500 6.665 1.00 94.50 269 MET A O 1
ATOM 2058 N N . LEU A 1 270 ? 2.242 -0.147 8.316 1.00 91.25 270 LEU A N 1
ATOM 2059 C CA . LEU A 1 270 ? 3.405 0.754 8.302 1.00 91.25 270 LEU A CA 1
ATOM 2060 C C . LEU A 1 270 ? 4.498 0.363 9.306 1.00 91.25 270 LEU A C 1
ATOM 2062 O O . LEU A 1 270 ? 5.484 1.077 9.476 1.00 91.25 270 LEU A O 1
ATOM 2066 N N . SER A 1 271 ? 4.365 -0.769 9.986 1.00 88.62 271 SER A N 1
ATOM 2067 C CA . SER A 1 271 ? 5.294 -1.147 11.051 1.00 88.62 271 SER A CA 1
ATOM 2068 C C . SER A 1 271 ? 6.707 -1.460 10.533 1.00 88.62 271 SER A C 1
ATOM 2070 O O . SER A 1 271 ? 7.692 -1.294 11.252 1.00 88.62 271 SER A O 1
ATOM 2072 N N . THR A 1 272 ? 6.817 -1.806 9.249 1.00 86.81 272 THR A N 1
ATOM 2073 C CA . THR A 1 272 ? 8.063 -2.017 8.499 1.00 86.81 272 THR A CA 1
ATOM 2074 C C . THR A 1 272 ? 8.410 -0.829 7.587 1.00 86.81 272 THR A C 1
ATOM 2076 O O . THR A 1 272 ? 9.103 -0.996 6.580 1.00 86.81 272 THR A O 1
ATOM 2079 N N . ILE A 1 273 ? 7.950 0.389 7.916 1.00 84.38 273 ILE A N 1
ATOM 2080 C CA . ILE A 1 273 ? 8.148 1.594 7.087 1.00 84.38 273 ILE A CA 1
ATOM 2081 C C . ILE A 1 273 ? 9.620 1.896 6.794 1.00 84.38 273 ILE A C 1
ATOM 2083 O O . ILE A 1 273 ? 9.922 2.407 5.724 1.00 84.38 273 ILE A O 1
ATOM 2087 N N . ALA A 1 274 ? 10.550 1.549 7.689 1.00 80.50 274 ALA A N 1
ATOM 2088 C CA . ALA A 1 274 ? 11.976 1.755 7.443 1.00 80.50 274 ALA A CA 1
ATOM 2089 C C . ALA A 1 274 ? 12.471 0.932 6.238 1.00 80.50 274 ALA A C 1
ATOM 2091 O O . ALA A 1 274 ? 13.123 1.481 5.352 1.00 80.50 274 ALA A O 1
ATOM 2092 N N . THR A 1 275 ? 12.102 -0.352 6.159 1.00 80.00 275 THR A N 1
ATOM 2093 C CA . THR A 1 275 ? 12.379 -1.188 4.980 1.00 80.00 275 THR A CA 1
ATOM 2094 C C . THR A 1 275 ? 11.619 -0.679 3.759 1.00 80.00 275 THR A C 1
ATOM 2096 O O . THR A 1 275 ? 12.216 -0.561 2.694 1.00 80.00 275 THR A O 1
ATOM 2099 N N . GLY A 1 276 ? 10.338 -0.323 3.913 1.00 81.44 276 GLY A N 1
ATOM 2100 C CA . GLY A 1 276 ? 9.515 0.211 2.822 1.00 81.44 276 GLY A CA 1
ATOM 2101 C C . GLY A 1 276 ? 10.111 1.468 2.179 1.00 81.44 276 GLY A C 1
ATOM 2102 O O . GLY A 1 276 ? 10.240 1.540 0.962 1.00 81.44 276 GLY A O 1
ATOM 2103 N N . LEU A 1 277 ? 10.554 2.431 2.989 1.00 82.81 277 LEU A N 1
ATOM 2104 C CA . LEU A 1 277 ? 11.202 3.651 2.507 1.00 82.81 277 LEU A CA 1
ATOM 2105 C C . LEU A 1 277 ? 12.584 3.382 1.912 1.00 82.81 277 LEU A C 1
ATOM 2107 O O . LEU A 1 277 ? 12.960 4.050 0.956 1.00 82.81 277 LEU A O 1
ATOM 2111 N N . ALA A 1 278 ? 13.340 2.419 2.445 1.00 81.00 278 ALA A N 1
ATOM 2112 C CA . ALA A 1 278 ? 14.642 2.060 1.890 1.00 81.00 278 ALA A CA 1
ATOM 2113 C C . ALA A 1 278 ? 14.516 1.494 0.465 1.00 81.00 278 ALA A C 1
ATOM 2115 O O . ALA A 1 278 ? 15.262 1.911 -0.421 1.00 81.00 278 ALA A O 1
ATOM 2116 N N . ILE A 1 279 ? 13.553 0.593 0.230 1.00 81.81 279 ILE A N 1
ATOM 2117 C CA . ILE A 1 279 ? 13.316 0.019 -1.104 1.00 81.81 279 ILE A CA 1
ATOM 2118 C C . ILE A 1 279 ? 12.664 1.017 -2.071 1.00 81.81 279 ILE A C 1
ATOM 2120 O O . ILE A 1 279 ? 12.912 0.940 -3.271 1.00 81.81 279 ILE A O 1
ATOM 2124 N N . ASP A 1 280 ? 11.853 1.955 -1.579 1.00 84.88 280 ASP A N 1
ATOM 2125 C CA . ASP A 1 280 ? 11.234 3.002 -2.404 1.00 84.88 280 ASP A CA 1
ATOM 2126 C C . ASP A 1 280 ? 12.279 4.054 -2.819 1.00 84.88 280 ASP A C 1
ATOM 2128 O O . ASP A 1 280 ? 12.474 4.333 -4.001 1.00 84.88 280 ASP A O 1
ATOM 2132 N N . ALA A 1 281 ? 13.078 4.544 -1.863 1.00 81.19 281 ALA A N 1
ATOM 2133 C CA . ALA A 1 281 ? 14.155 5.500 -2.128 1.00 81.19 281 ALA A CA 1
ATOM 2134 C C . ALA A 1 281 ? 15.255 4.936 -3.045 1.00 81.19 281 ALA A C 1
ATOM 2136 O O . ALA A 1 281 ? 15.940 5.701 -3.726 1.00 81.19 281 ALA A O 1
ATOM 2137 N N . TYR A 1 282 ? 15.417 3.612 -3.090 1.00 80.94 282 TYR A N 1
ATOM 2138 C CA . TYR A 1 282 ? 16.345 2.938 -3.994 1.00 80.94 282 TYR A CA 1
ATOM 2139 C C . TYR A 1 282 ? 16.064 3.234 -5.480 1.00 80.94 282 TYR A C 1
ATOM 2141 O O . TYR A 1 282 ? 17.017 3.352 -6.255 1.00 80.94 282 TYR A O 1
ATOM 2149 N N . GLY A 1 283 ? 14.798 3.410 -5.878 1.00 85.56 283 GLY A N 1
ATOM 2150 C CA . GLY A 1 283 ? 14.426 3.649 -7.277 1.00 85.56 283 GLY A CA 1
ATOM 2151 C C . GLY A 1 283 ? 14.981 4.964 -7.831 1.00 85.56 283 GLY A C 1
ATOM 2152 O O . GLY A 1 283 ? 15.844 4.924 -8.708 1.00 85.56 283 GLY A O 1
ATOM 2153 N N . PRO A 1 284 ? 14.607 6.131 -7.270 1.00 86.75 284 PRO A N 1
ATOM 2154 C CA . PRO A 1 284 ? 15.122 7.426 -7.722 1.00 86.75 284 PRO A CA 1
ATOM 2155 C C . PRO A 1 284 ? 16.649 7.557 -7.640 1.00 86.75 284 PRO A C 1
ATOM 2157 O O . PRO A 1 284 ? 17.258 8.298 -8.411 1.00 86.75 284 PRO A O 1
ATOM 2160 N N . ILE A 1 285 ? 17.299 6.860 -6.701 1.00 82.88 285 ILE A N 1
ATOM 2161 C CA . ILE A 1 285 ? 18.767 6.829 -6.620 1.00 82.88 285 ILE A CA 1
ATOM 2162 C C . ILE A 1 285 ? 19.355 6.087 -7.830 1.00 82.88 285 ILE A C 1
ATOM 2164 O O . ILE A 1 285 ? 20.335 6.552 -8.414 1.00 82.88 285 ILE A O 1
ATOM 2168 N N . SER A 1 286 ? 18.757 4.957 -8.208 1.00 84.62 286 SER A N 1
ATOM 2169 C CA . SER A 1 286 ? 19.201 4.129 -9.335 1.00 84.62 286 SER A CA 1
ATOM 2170 C C . SER A 1 286 ? 18.971 4.811 -10.687 1.00 84.62 286 SER A C 1
ATOM 2172 O O . SER A 1 286 ? 19.875 4.801 -11.524 1.00 84.62 286 SER A O 1
ATOM 2174 N N . ASP A 1 287 ? 17.832 5.483 -10.862 1.00 90.31 287 ASP A N 1
ATOM 2175 C CA . ASP A 1 287 ? 17.526 6.302 -12.045 1.00 90.31 287 ASP A CA 1
ATOM 2176 C C . ASP A 1 287 ? 18.576 7.414 -12.244 1.00 90.31 287 ASP A C 1
ATOM 2178 O O . ASP A 1 287 ? 19.258 7.491 -13.272 1.00 90.31 287 ASP A O 1
ATOM 2182 N N . ASN A 1 288 ? 18.836 8.206 -11.195 1.00 86.06 288 ASN A N 1
ATOM 2183 C CA . ASN A 1 288 ? 19.858 9.257 -11.236 1.00 86.06 288 ASN A CA 1
ATOM 2184 C C . ASN A 1 288 ? 21.261 8.710 -11.543 1.00 86.06 288 ASN A C 1
ATOM 2186 O O . ASN A 1 288 ? 22.032 9.353 -12.258 1.00 86.06 288 ASN A O 1
ATOM 2190 N N . ALA A 1 289 ? 21.605 7.525 -11.029 1.00 79.44 289 ALA A N 1
ATOM 2191 C CA . ALA A 1 289 ? 22.874 6.876 -11.346 1.00 79.44 289 ALA A CA 1
ATOM 2192 C C . ALA A 1 289 ? 22.980 6.533 -12.842 1.00 79.44 289 ALA A C 1
ATOM 2194 O O . ALA A 1 289 ? 24.033 6.759 -13.443 1.00 79.44 289 ALA A O 1
ATOM 2195 N N . GLY A 1 290 ? 21.894 6.055 -13.456 1.00 85.56 290 GLY A N 1
ATOM 2196 C CA . GLY A 1 290 ? 21.823 5.834 -14.899 1.00 85.56 290 GLY A CA 1
ATOM 2197 C C . GLY A 1 29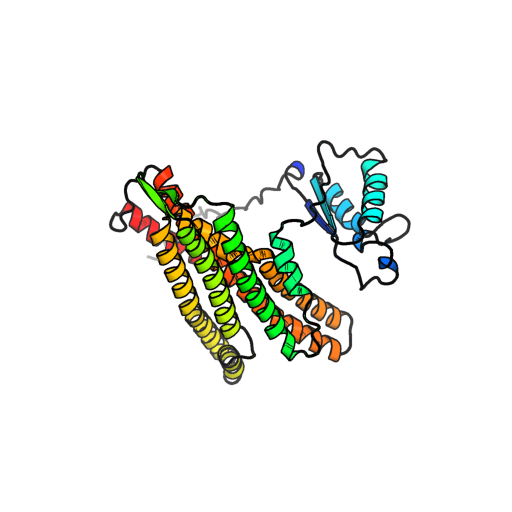0 ? 21.954 7.130 -15.696 1.00 85.56 290 GLY A C 1
ATOM 2198 O O . GLY A 1 290 ? 22.704 7.176 -16.674 1.00 85.56 290 GLY A O 1
ATOM 2199 N N . GLY A 1 291 ? 21.270 8.198 -15.279 1.00 86.81 291 GLY A N 1
ATOM 2200 C CA . GLY A 1 291 ? 21.371 9.516 -15.913 1.00 86.81 291 GLY A CA 1
ATOM 2201 C C . GLY A 1 291 ? 22.794 10.083 -15.878 1.00 86.81 291 GLY A C 1
ATOM 2202 O O . GLY A 1 291 ? 23.287 10.581 -16.888 1.00 86.81 291 GLY A O 1
ATOM 2203 N N . ILE A 1 292 ? 23.491 9.952 -14.744 1.00 86.00 292 ILE A N 1
ATOM 2204 C CA . ILE A 1 292 ? 24.903 10.347 -14.615 1.00 86.00 292 ILE A CA 1
ATOM 2205 C C . ILE A 1 292 ? 25.788 9.517 -15.547 1.00 86.00 292 ILE A C 1
ATOM 2207 O O . ILE A 1 292 ? 26.654 10.086 -16.209 1.00 86.00 292 ILE A O 1
ATOM 2211 N N . ALA A 1 293 ? 25.576 8.199 -15.620 1.00 83.50 293 ALA A N 1
ATOM 2212 C CA . ALA A 1 293 ? 26.362 7.328 -16.490 1.00 83.50 293 ALA A CA 1
ATOM 2213 C C . ALA A 1 293 ? 26.244 7.731 -17.970 1.00 83.50 293 ALA A C 1
ATOM 2215 O O . ALA A 1 293 ? 27.257 7.780 -18.668 1.00 83.50 293 ALA A O 1
ATOM 2216 N N . GLU A 1 294 ? 25.034 8.079 -18.413 1.00 86.94 294 GLU A N 1
ATOM 2217 C CA . GLU A 1 294 ? 24.765 8.548 -19.776 1.00 86.94 294 GLU A CA 1
ATOM 2218 C C . GLU A 1 294 ? 25.406 9.920 -20.041 1.00 86.94 294 GLU A C 1
ATOM 2220 O O . GLU A 1 294 ? 26.186 10.083 -20.978 1.00 86.94 294 GLU A O 1
ATOM 2225 N N . MET A 1 295 ? 25.158 10.907 -19.170 1.00 91.56 295 MET A N 1
ATOM 2226 C CA . MET A 1 295 ? 25.684 12.271 -19.332 1.00 91.56 295 MET A CA 1
ATOM 2227 C C . MET A 1 295 ? 27.214 12.349 -19.240 1.00 91.56 295 MET A C 1
ATOM 2229 O O . MET A 1 295 ? 27.824 13.226 -19.849 1.00 91.56 295 MET A O 1
ATOM 2233 N N . ALA A 1 296 ? 27.844 11.445 -18.486 1.00 88.75 296 ALA A N 1
ATOM 2234 C CA . ALA A 1 296 ? 29.296 11.357 -18.365 1.00 88.75 296 ALA A CA 1
ATOM 2235 C C . ALA A 1 296 ? 29.956 10.536 -19.491 1.00 88.75 296 ALA A C 1
ATOM 2237 O O . ALA A 1 296 ? 31.172 10.339 -19.458 1.00 88.75 296 ALA A O 1
ATOM 2238 N N . GLY A 1 297 ? 29.187 10.040 -20.471 1.00 88.81 297 GLY A N 1
ATOM 2239 C CA . GLY A 1 297 ? 29.705 9.241 -21.584 1.00 88.81 297 GLY A CA 1
ATOM 2240 C C . GLY A 1 297 ? 30.364 7.934 -21.132 1.00 88.81 297 GLY A C 1
ATOM 2241 O O . GLY A 1 297 ? 31.354 7.497 -21.723 1.00 88.81 297 GLY A O 1
ATOM 2242 N N . MET A 1 298 ? 29.874 7.335 -20.041 1.00 89.38 298 MET A N 1
ATOM 2243 C CA . MET A 1 298 ? 30.417 6.084 -19.515 1.00 89.38 298 MET A CA 1
ATOM 2244 C C . MET A 1 298 ? 30.083 4.902 -20.440 1.00 89.38 298 MET A C 1
ATOM 2246 O O . MET A 1 298 ? 29.248 4.983 -21.335 1.00 89.38 298 MET A O 1
ATOM 2250 N N . SER A 1 299 ? 30.743 3.758 -20.232 1.00 91.81 299 SER A N 1
ATOM 2251 C CA . SER A 1 299 ? 30.535 2.578 -21.083 1.00 91.81 299 SER A CA 1
ATOM 2252 C C . SER A 1 299 ? 29.091 2.056 -21.037 1.00 91.81 299 SER A C 1
ATOM 2254 O O . SER A 1 299 ? 28.509 1.988 -19.952 1.00 91.81 299 SER A O 1
ATOM 2256 N N . HIS A 1 300 ? 28.596 1.522 -22.159 1.00 92.12 300 HIS A N 1
ATOM 2257 C CA . HIS A 1 300 ? 27.269 0.890 -22.276 1.00 92.12 300 HIS A CA 1
ATOM 2258 C C . HIS A 1 300 ? 26.993 -0.171 -21.194 1.00 92.12 300 HIS A C 1
ATOM 2260 O O . HIS A 1 300 ? 25.898 -0.254 -20.653 1.00 92.12 300 HIS A O 1
ATOM 2266 N N . ARG A 1 301 ? 28.020 -0.925 -20.777 1.00 88.06 301 ARG A N 1
ATOM 2267 C CA . ARG A 1 301 ? 27.909 -1.924 -19.699 1.00 88.06 301 ARG A CA 1
ATOM 2268 C C . ARG A 1 301 ? 27.514 -1.328 -18.340 1.00 88.06 301 ARG A C 1
ATOM 2270 O O . ARG A 1 301 ? 26.933 -2.024 -17.511 1.00 88.06 301 ARG A O 1
ATOM 2277 N N . ILE A 1 302 ? 27.877 -0.072 -18.070 1.00 86.56 302 ILE A N 1
ATOM 2278 C CA . ILE A 1 302 ? 27.459 0.633 -16.850 1.00 86.56 302 ILE A CA 1
ATOM 2279 C C . ILE A 1 302 ? 25.987 1.020 -16.977 1.00 86.56 302 ILE A C 1
ATOM 2281 O O . ILE A 1 302 ? 25.238 0.772 -16.036 1.00 86.56 302 ILE A O 1
ATOM 2285 N N . ARG A 1 303 ? 25.572 1.513 -18.153 1.00 88.31 303 ARG A N 1
ATOM 2286 C CA . ARG A 1 303 ? 24.177 1.858 -18.441 1.00 88.31 303 ARG A CA 1
ATOM 2287 C C . ARG A 1 303 ? 23.246 0.646 -18.325 1.00 88.31 303 ARG A C 1
ATOM 2289 O O . ARG A 1 303 ? 22.274 0.712 -17.585 1.00 88.31 303 ARG A O 1
ATOM 2296 N N . GLU A 1 304 ? 23.615 -0.495 -18.909 1.00 88.94 304 GLU A N 1
ATOM 2297 C CA . GLU A 1 304 ? 22.854 -1.753 -18.786 1.00 88.94 304 GLU A CA 1
ATOM 2298 C C . GLU A 1 304 ? 22.658 -2.190 -17.327 1.00 88.94 304 GLU A C 1
ATOM 2300 O O . GLU A 1 304 ? 21.608 -2.715 -16.956 1.00 88.94 304 GLU A O 1
ATOM 2305 N N . ARG A 1 305 ? 23.673 -1.985 -16.474 1.00 86.56 305 ARG A N 1
ATOM 2306 C CA . ARG A 1 305 ? 23.554 -2.285 -15.043 1.00 86.56 305 ARG A CA 1
ATOM 2307 C C . ARG A 1 305 ? 22.596 -1.320 -14.361 1.00 86.56 305 ARG A C 1
ATOM 2309 O O . ARG A 1 305 ? 21.759 -1.780 -13.596 1.00 86.56 305 ARG A O 1
ATOM 2316 N N . THR A 1 306 ? 22.709 -0.019 -14.622 1.00 88.31 306 THR A N 1
ATOM 2317 C CA . THR A 1 306 ? 21.830 0.989 -14.015 1.00 88.31 306 THR A CA 1
ATOM 2318 C C . THR A 1 306 ? 20.389 0.871 -14.493 1.00 88.31 306 THR A C 1
ATOM 2320 O O . THR A 1 306 ? 19.499 0.992 -13.664 1.00 88.31 306 THR A O 1
ATOM 2323 N N . ASP A 1 307 ? 20.147 0.537 -15.764 1.00 90.19 307 ASP A N 1
ATOM 2324 C CA . ASP A 1 307 ? 18.795 0.314 -16.299 1.00 90.19 307 ASP A CA 1
ATOM 2325 C C . ASP A 1 307 ? 18.096 -0.847 -15.593 1.00 90.19 307 ASP A C 1
ATOM 2327 O O . ASP A 1 307 ? 16.897 -0.806 -15.332 1.00 90.19 307 ASP A O 1
ATOM 2331 N N . ALA A 1 308 ? 18.846 -1.887 -15.229 1.00 88.38 308 ALA A N 1
ATOM 2332 C CA . ALA A 1 308 ? 18.258 -2.997 -14.504 1.00 88.38 308 AL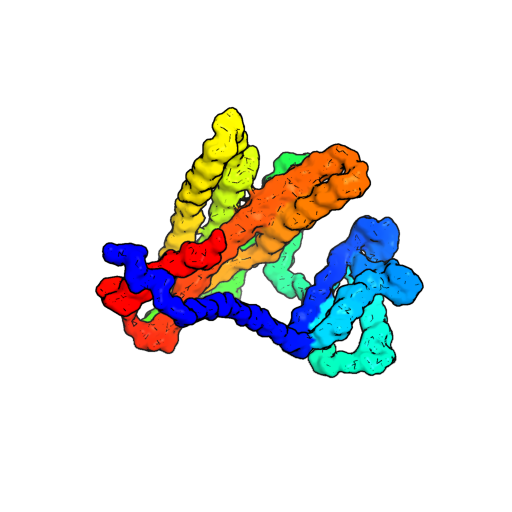A A CA 1
ATOM 2333 C C . ALA A 1 308 ? 17.992 -2.692 -13.020 1.00 88.38 308 ALA A C 1
ATOM 2335 O O . ALA A 1 308 ? 17.049 -3.239 -12.448 1.00 88.38 308 ALA A O 1
ATOM 2336 N N . LEU A 1 309 ? 18.795 -1.817 -12.400 1.00 87.69 309 LEU A N 1
ATOM 2337 C CA . LEU A 1 309 ? 18.509 -1.285 -11.061 1.00 87.69 309 LEU A CA 1
ATOM 2338 C C . LEU A 1 309 ? 17.266 -0.375 -11.103 1.00 87.69 309 LEU A C 1
ATOM 2340 O O . LEU A 1 309 ? 16.392 -0.492 -10.248 1.00 87.69 309 LEU A O 1
ATOM 2344 N N . ASP A 1 310 ? 17.159 0.482 -12.121 1.00 92.00 310 ASP A N 1
ATOM 2345 C CA . ASP A 1 310 ? 16.014 1.372 -12.343 1.00 92.00 310 ASP A CA 1
ATOM 2346 C C . ASP A 1 310 ? 14.715 0.590 -12.596 1.00 92.00 310 ASP A C 1
ATOM 2348 O O . ASP A 1 310 ? 13.690 0.855 -11.971 1.00 92.00 310 ASP A O 1
ATOM 2352 N N . ALA A 1 311 ? 14.761 -0.465 -13.415 1.00 90.06 311 ALA A N 1
ATOM 2353 C CA . ALA A 1 311 ? 13.614 -1.346 -13.632 1.00 90.06 311 ALA A CA 1
ATOM 2354 C C . ALA A 1 311 ? 13.063 -1.926 -12.315 1.00 90.06 311 ALA A C 1
ATOM 2356 O O . ALA A 1 311 ? 11.854 -1.886 -12.083 1.00 90.06 311 ALA A O 1
ATOM 2357 N N . ALA A 1 312 ? 13.941 -2.392 -11.420 1.00 89.19 312 ALA A N 1
ATOM 2358 C CA . ALA A 1 312 ? 13.535 -2.852 -10.093 1.00 89.19 312 ALA A CA 1
ATOM 2359 C C . ALA A 1 312 ? 13.006 -1.701 -9.213 1.00 89.19 312 ALA A C 1
ATOM 2361 O O . ALA A 1 312 ? 12.043 -1.883 -8.466 1.00 89.19 312 ALA A O 1
ATOM 2362 N N . GLY A 1 313 ? 13.599 -0.511 -9.335 1.00 90.00 313 GLY A N 1
ATOM 2363 C CA . GLY A 1 313 ? 13.161 0.723 -8.683 1.00 90.00 313 GLY A CA 1
ATOM 2364 C C . GLY A 1 313 ? 11.742 1.158 -9.055 1.00 90.00 313 GLY A C 1
ATOM 2365 O O . GLY A 1 313 ? 10.976 1.587 -8.194 1.00 90.00 313 GLY A O 1
ATOM 2366 N N . ASN A 1 314 ? 11.349 0.991 -10.317 1.00 93.12 314 ASN A N 1
ATOM 2367 C CA . ASN A 1 314 ? 9.988 1.272 -10.779 1.00 93.12 314 ASN A CA 1
ATOM 2368 C C . ASN A 1 314 ? 8.960 0.359 -10.092 1.00 93.12 314 ASN A C 1
ATOM 2370 O O . ASN A 1 314 ? 7.894 0.816 -9.664 1.00 93.12 314 ASN A O 1
ATOM 2374 N N . THR A 1 315 ? 9.308 -0.919 -9.918 1.00 93.38 315 THR A N 1
ATOM 2375 C CA . THR A 1 315 ? 8.496 -1.884 -9.170 1.00 93.38 315 THR A CA 1
ATOM 2376 C C . THR A 1 315 ? 8.400 -1.508 -7.688 1.00 93.38 315 THR A C 1
ATOM 2378 O O . THR A 1 315 ? 7.300 -1.493 -7.129 1.00 93.38 315 THR A O 1
ATOM 2381 N N . THR A 1 316 ? 9.508 -1.151 -7.029 1.00 90.56 316 THR A N 1
ATOM 2382 C CA . THR A 1 316 ? 9.471 -0.787 -5.601 1.00 90.56 316 THR A CA 1
ATOM 2383 C C . THR A 1 316 ? 8.751 0.529 -5.335 1.00 90.56 316 THR A C 1
ATOM 2385 O O . THR A 1 316 ? 8.023 0.618 -4.346 1.00 90.56 316 THR A O 1
ATOM 2388 N N . ALA A 1 317 ? 8.846 1.504 -6.240 1.00 92.38 317 ALA A N 1
ATOM 2389 C CA . ALA A 1 317 ? 8.080 2.744 -6.159 1.00 92.38 317 ALA A CA 1
ATOM 2390 C C . ALA A 1 317 ? 6.568 2.493 -6.249 1.00 92.38 317 ALA A C 1
ATOM 2392 O O . ALA A 1 317 ? 5.770 3.116 -5.542 1.00 92.38 317 ALA A O 1
ATOM 2393 N N . ALA A 1 318 ? 6.142 1.551 -7.096 1.00 94.88 318 ALA A N 1
ATOM 2394 C CA . ALA A 1 318 ? 4.743 1.143 -7.153 1.00 94.88 318 ALA A CA 1
ATOM 2395 C C . ALA A 1 318 ? 4.302 0.454 -5.852 1.00 94.88 318 ALA A C 1
ATOM 2397 O O . ALA A 1 318 ? 3.239 0.782 -5.320 1.00 94.88 318 ALA A O 1
ATOM 2398 N N . ILE A 1 319 ? 5.130 -0.441 -5.300 1.00 93.50 319 ILE A N 1
ATOM 2399 C CA . ILE A 1 319 ? 4.868 -1.088 -4.005 1.00 93.50 319 ILE A CA 1
ATOM 2400 C C . ILE A 1 319 ? 4.713 -0.035 -2.899 1.00 93.50 319 ILE A C 1
ATOM 2402 O O . ILE A 1 319 ? 3.730 -0.080 -2.157 1.00 93.50 319 ILE A O 1
ATOM 2406 N N . GLY A 1 320 ? 5.617 0.947 -2.822 1.00 91.19 320 GLY A N 1
ATOM 2407 C CA . GLY A 1 320 ? 5.553 2.049 -1.855 1.00 91.19 320 GLY A CA 1
ATOM 2408 C C . GLY A 1 320 ? 4.233 2.822 -1.927 1.00 91.19 320 GLY A C 1
ATOM 2409 O O . GLY A 1 320 ? 3.583 3.048 -0.902 1.00 91.19 320 GLY A O 1
ATOM 2410 N N . LYS A 1 321 ? 3.754 3.128 -3.142 1.00 93.31 321 LYS A N 1
ATOM 2411 C CA . LYS A 1 321 ? 2.424 3.730 -3.359 1.00 93.31 321 LYS A CA 1
ATOM 2412 C C . LYS A 1 321 ? 1.294 2.825 -2.865 1.00 93.31 321 LYS A C 1
ATOM 2414 O O . LYS A 1 321 ? 0.356 3.321 -2.246 1.00 93.31 321 LYS A O 1
ATOM 2419 N N . GLY A 1 322 ? 1.387 1.515 -3.094 1.00 94.00 322 GLY A N 1
ATOM 2420 C CA . GLY A 1 322 ? 0.421 0.533 -2.596 1.00 94.00 322 GLY A CA 1
ATOM 2421 C C . GLY A 1 322 ? 0.290 0.553 -1.068 1.00 94.00 322 GLY A C 1
ATOM 2422 O O . GLY A 1 322 ? -0.824 0.645 -0.551 1.00 94.00 322 GLY A O 1
ATOM 2423 N N . PHE A 1 323 ? 1.415 0.553 -0.345 1.00 91.44 323 PHE A N 1
ATOM 2424 C CA . PHE A 1 323 ? 1.439 0.681 1.120 1.00 91.44 323 PHE A CA 1
ATOM 2425 C C . PHE A 1 323 ? 0.853 2.017 1.597 1.00 91.44 323 PHE A C 1
ATOM 2427 O O . PHE A 1 323 ? 0.071 2.051 2.551 1.00 91.44 323 PHE A O 1
ATOM 2434 N N . ALA A 1 324 ? 1.190 3.122 0.927 1.00 93.56 324 ALA A N 1
ATOM 2435 C CA . ALA A 1 324 ? 0.654 4.438 1.261 1.00 93.56 324 ALA A CA 1
ATOM 2436 C C . ALA A 1 324 ? -0.874 4.494 1.084 1.00 93.56 324 ALA A C 1
ATOM 2438 O O . ALA A 1 324 ? -1.575 4.962 1.976 1.00 93.56 324 ALA A O 1
ATOM 2439 N N . ILE A 1 325 ? -1.405 3.964 -0.022 1.00 95.19 325 ILE A N 1
ATOM 2440 C CA . ILE A 1 325 ? -2.850 3.926 -0.294 1.00 95.19 325 ILE A CA 1
ATOM 2441 C C . ILE A 1 325 ? -3.577 3.011 0.700 1.00 95.19 325 ILE A C 1
ATOM 2443 O O . ILE A 1 325 ? -4.604 3.407 1.253 1.00 95.19 325 ILE A O 1
ATOM 2447 N N . GLY A 1 326 ? -3.049 1.808 0.949 1.00 94.44 326 GLY A N 1
ATOM 2448 C CA . GLY A 1 326 ? -3.655 0.848 1.875 1.00 94.44 326 GLY A CA 1
ATOM 2449 C C . GLY A 1 326 ? -3.736 1.393 3.299 1.00 94.44 326 GLY A C 1
ATOM 2450 O O . GLY A 1 326 ? -4.808 1.405 3.906 1.00 94.44 326 GLY A O 1
ATOM 2451 N N . SER A 1 327 ? -2.623 1.926 3.805 1.00 94.31 327 SER A N 1
ATOM 2452 C CA . SER A 1 327 ? -2.563 2.514 5.145 1.00 94.31 327 SER A CA 1
ATOM 2453 C C . SER A 1 327 ? -3.427 3.773 5.259 1.00 94.31 327 SER A C 1
ATOM 2455 O O . SER A 1 327 ? -4.133 3.933 6.255 1.00 94.31 327 SER A O 1
ATOM 2457 N N . ALA A 1 328 ? -3.466 4.621 4.224 1.00 95.50 328 ALA A N 1
ATOM 2458 C CA . ALA A 1 328 ? -4.340 5.789 4.178 1.00 95.50 328 ALA A CA 1
ATOM 2459 C C . ALA A 1 328 ? -5.822 5.402 4.259 1.00 95.50 328 ALA A C 1
ATOM 2461 O O . ALA A 1 328 ? -6.543 5.996 5.053 1.00 95.50 328 ALA A O 1
ATOM 2462 N N . ALA A 1 329 ? -6.275 4.384 3.519 1.00 95.56 329 ALA A N 1
ATOM 2463 C CA . ALA A 1 329 ? -7.663 3.920 3.580 1.00 95.56 329 ALA A CA 1
ATOM 2464 C C . ALA A 1 329 ? -8.064 3.478 5.002 1.00 95.56 329 ALA A C 1
ATOM 2466 O O . ALA A 1 329 ? -9.128 3.857 5.498 1.00 95.56 329 ALA A O 1
ATOM 2467 N N . LEU A 1 330 ? -7.187 2.729 5.678 1.00 95.31 330 LEU A N 1
ATOM 2468 C CA . LEU A 1 330 ? -7.406 2.249 7.044 1.00 95.31 330 LEU A CA 1
ATOM 2469 C C . LEU A 1 330 ? -7.417 3.400 8.062 1.00 95.31 330 LEU A C 1
ATOM 2471 O O . LEU A 1 330 ? -8.370 3.538 8.832 1.00 95.31 330 LEU A O 1
ATOM 2475 N N . VAL A 1 331 ? -6.408 4.280 8.034 1.00 95.62 331 VAL A N 1
ATOM 2476 C CA . VAL A 1 331 ? -6.355 5.453 8.927 1.00 95.62 331 VAL A CA 1
ATOM 2477 C C . VAL A 1 331 ? -7.545 6.380 8.685 1.00 95.62 331 VAL A C 1
ATOM 2479 O O . VAL A 1 331 ? -8.151 6.847 9.648 1.00 95.62 331 VAL A O 1
ATOM 2482 N N . SER A 1 332 ? -7.921 6.633 7.429 1.00 96.25 332 SER A N 1
ATOM 2483 C CA . SER A 1 332 ? -9.080 7.463 7.095 1.00 96.25 332 SER A CA 1
ATOM 2484 C C . SER A 1 332 ? -10.373 6.894 7.671 1.00 96.25 332 SER A C 1
ATOM 2486 O O . SER A 1 332 ? -11.170 7.665 8.202 1.00 96.25 332 SER A O 1
ATOM 2488 N N . LEU A 1 333 ? -10.572 5.571 7.644 1.00 94.19 333 LEU A N 1
ATOM 2489 C CA . LEU A 1 333 ? -11.739 4.940 8.264 1.00 94.19 333 LEU A CA 1
ATOM 2490 C C . LEU A 1 333 ? -11.731 5.091 9.794 1.00 94.19 333 LEU A C 1
ATOM 2492 O O . LEU A 1 333 ? -12.754 5.443 10.384 1.00 94.19 333 LEU A O 1
ATOM 2496 N N . ALA A 1 334 ? -10.582 4.883 10.438 1.00 93.69 334 ALA A N 1
ATOM 2497 C CA . ALA A 1 334 ? -10.451 5.058 11.882 1.00 93.69 334 ALA A CA 1
ATOM 2498 C C . ALA A 1 334 ? -10.710 6.515 12.315 1.00 93.69 334 ALA A C 1
ATOM 2500 O O . ALA A 1 334 ? -11.457 6.768 13.265 1.00 93.69 334 ALA A O 1
ATOM 2501 N N . LEU A 1 335 ? -10.146 7.482 11.583 1.00 94.88 335 LEU A N 1
ATOM 2502 C CA . LEU A 1 335 ? -10.376 8.911 11.801 1.00 94.88 335 LEU A CA 1
ATOM 2503 C C . LEU A 1 335 ? -11.826 9.304 11.527 1.00 94.88 335 LEU A C 1
ATOM 2505 O O . LEU A 1 335 ? -12.374 10.125 12.258 1.00 94.88 335 LEU A O 1
ATOM 2509 N N . PHE A 1 336 ? -12.466 8.705 10.523 1.00 94.19 336 PHE A N 1
ATOM 2510 C CA . PHE A 1 336 ? -13.882 8.920 10.249 1.00 94.19 336 PHE A CA 1
ATOM 2511 C C . PHE A 1 336 ? -14.751 8.479 11.433 1.00 94.19 336 PHE A C 1
ATOM 2513 O O . PHE A 1 336 ? -15.600 9.241 11.892 1.00 94.19 336 PHE A O 1
ATOM 2520 N N . GLY A 1 337 ? -14.491 7.303 12.007 1.00 90.38 337 GLY A N 1
ATOM 2521 C CA . GLY A 1 337 ? -15.187 6.854 13.214 1.00 90.38 337 GLY A CA 1
ATOM 2522 C C . GLY A 1 337 ? -14.951 7.752 14.430 1.00 90.38 337 GLY A C 1
ATOM 2523 O O . GLY A 1 337 ? -15.895 8.093 15.148 1.00 90.38 337 GLY A O 1
ATOM 2524 N N . ALA A 1 338 ? -13.709 8.197 14.635 1.00 90.50 338 ALA A N 1
ATOM 2525 C CA . ALA A 1 338 ? -13.376 9.154 15.689 1.00 90.50 338 ALA A CA 1
ATOM 2526 C C . ALA A 1 338 ? -14.084 10.507 15.483 1.00 90.50 338 ALA A C 1
ATOM 2528 O O . ALA A 1 338 ? -14.590 11.092 16.443 1.00 90.50 338 ALA A O 1
ATOM 2529 N N . PHE A 1 339 ? -14.181 10.977 14.236 1.00 94.50 339 PHE A N 1
ATOM 2530 C CA . PHE A 1 339 ? -14.912 12.187 13.867 1.00 94.50 339 PHE A CA 1
ATOM 2531 C C . PHE A 1 339 ? -16.403 12.069 14.197 1.00 94.50 339 PHE A C 1
ATOM 2533 O O . PHE A 1 339 ? -16.937 12.969 14.840 1.00 94.50 339 PHE A O 1
ATOM 2540 N N . VAL A 1 340 ? -17.058 10.958 13.840 1.00 93.69 340 VAL A N 1
ATOM 2541 C CA . VAL A 1 340 ? -18.482 10.708 14.143 1.00 93.69 340 VAL A CA 1
ATOM 2542 C C . VAL A 1 340 ? -18.745 10.824 15.644 1.00 93.69 340 VAL A C 1
ATOM 2544 O O . VAL A 1 340 ? -19.634 11.567 16.065 1.00 93.69 340 VAL A O 1
ATOM 2547 N N . SER A 1 341 ? -17.916 10.170 16.462 1.00 89.00 341 SER A N 1
ATOM 2548 C CA . SER A 1 341 ? -18.046 10.247 17.917 1.00 89.00 341 SER A CA 1
ATOM 2549 C C . SER A 1 341 ? -17.771 11.650 18.456 1.00 89.00 341 SER A C 1
ATOM 2551 O O . SER A 1 341 ? -18.465 12.101 19.366 1.00 89.00 341 SER A O 1
ATOM 2553 N N . ARG A 1 342 ? -16.763 12.352 17.925 1.00 91.81 342 ARG A N 1
ATOM 2554 C CA . ARG A 1 342 ? -16.377 13.679 18.419 1.00 91.81 342 ARG A CA 1
ATOM 2555 C C . ARG A 1 342 ? -17.368 14.769 18.020 1.00 91.81 342 ARG A C 1
ATOM 2557 O O . ARG A 1 342 ? -17.568 15.704 18.789 1.00 91.81 342 ARG A O 1
ATOM 2564 N N . ALA A 1 343 ? -17.985 14.638 16.851 1.00 94.00 343 ALA A N 1
ATOM 2565 C CA . ALA A 1 343 ? -19.024 15.530 16.352 1.00 94.00 343 ALA A CA 1
ATOM 2566 C C . ALA A 1 343 ? -20.388 15.304 17.032 1.00 94.00 343 ALA A C 1
ATOM 2568 O O . ALA A 1 343 ? -21.328 16.046 16.756 1.00 94.00 343 ALA A O 1
ATOM 2569 N N . GLY A 1 344 ? -20.511 14.297 17.908 1.00 90.00 344 GLY A N 1
ATOM 2570 C CA . GLY A 1 344 ? -21.770 13.963 18.576 1.00 90.00 344 GLY A CA 1
ATOM 2571 C C . GLY A 1 344 ? -22.825 13.397 17.622 1.00 90.00 344 GLY A C 1
ATOM 2572 O O . GLY A 1 344 ? -24.019 13.531 17.878 1.00 90.00 344 GLY A O 1
ATOM 2573 N N . VAL A 1 345 ? -22.402 12.793 16.507 1.00 92.00 345 VAL A N 1
ATOM 2574 C CA . VAL A 1 345 ? -23.307 12.158 15.544 1.00 92.00 345 VAL A CA 1
ATOM 2575 C C . VAL A 1 345 ? -23.679 10.776 16.073 1.00 92.00 345 VAL A C 1
ATOM 2577 O O . VAL A 1 345 ? -22.809 9.933 16.278 1.00 92.00 345 VAL A O 1
ATOM 2580 N N . THR A 1 346 ? -24.972 10.535 16.292 1.00 88.12 346 THR A N 1
ATOM 2581 C CA . THR A 1 346 ? -25.476 9.263 16.834 1.00 88.12 346 THR A CA 1
ATOM 2582 C C . THR A 1 346 ? -25.392 8.123 15.824 1.00 88.12 346 THR A C 1
ATOM 2584 O O . THR A 1 346 ? -25.042 7.000 16.176 1.00 88.12 346 THR A O 1
ATOM 2587 N N . THR A 1 347 ? -25.717 8.383 14.557 1.00 91.00 347 THR A N 1
ATOM 2588 C CA . THR A 1 347 ? -25.687 7.378 13.488 1.00 91.00 347 THR A CA 1
ATOM 2589 C C . THR A 1 347 ? -25.432 8.051 12.146 1.00 91.00 347 THR A C 1
ATOM 2591 O O . THR A 1 347 ? -26.011 9.095 11.845 1.00 91.00 347 THR A O 1
ATOM 2594 N N . VAL A 1 348 ? -24.568 7.447 11.329 1.00 93.56 348 VAL A N 1
ATOM 2595 C CA . VAL A 1 348 ? -24.359 7.858 9.936 1.00 93.56 348 VAL A CA 1
ATOM 2596 C C . VAL A 1 348 ? -25.258 7.005 9.047 1.00 93.56 348 VAL A C 1
ATOM 2598 O O . VAL A 1 348 ? -24.897 5.889 8.685 1.00 93.56 348 VAL A O 1
ATOM 2601 N N . ASP A 1 349 ? -26.435 7.528 8.713 1.00 94.56 349 ASP A N 1
ATOM 2602 C CA . ASP A 1 349 ? -27.374 6.866 7.806 1.00 94.56 349 ASP A CA 1
ATOM 2603 C C . ASP A 1 349 ? -27.180 7.356 6.364 1.00 94.56 349 ASP A C 1
ATOM 2605 O O . ASP A 1 349 ? -27.441 8.519 6.036 1.00 94.56 349 ASP A O 1
ATOM 2609 N N . VAL A 1 350 ? -26.733 6.439 5.503 1.00 95.50 350 VAL A N 1
ATOM 2610 C CA . VAL A 1 350 ? -26.449 6.673 4.080 1.00 95.50 350 VAL A CA 1
ATOM 2611 C C . VAL A 1 350 ? -27.702 7.075 3.297 1.00 95.50 350 VAL A C 1
ATOM 2613 O O . VAL A 1 350 ? -27.586 7.779 2.297 1.00 95.50 350 VAL A O 1
ATOM 2616 N N . LEU A 1 351 ? -28.898 6.687 3.750 1.00 96.25 351 LEU A N 1
ATOM 2617 C CA . LEU A 1 351 ? -30.160 7.002 3.075 1.00 96.25 351 LEU A CA 1
ATOM 2618 C C . LEU A 1 351 ? -30.660 8.426 3.362 1.00 96.25 351 LEU A C 1
ATOM 2620 O O . LEU A 1 351 ? -31.632 8.875 2.753 1.00 96.25 351 LEU A O 1
ATOM 2624 N N . THR A 1 352 ? -30.003 9.171 4.255 1.00 96.31 352 THR A N 1
ATOM 2625 C CA . THR A 1 352 ? -30.390 10.557 4.539 1.00 96.31 352 THR A CA 1
ATOM 2626 C C . THR A 1 352 ? -29.852 11.527 3.479 1.00 96.31 352 THR A C 1
ATOM 2628 O O . THR A 1 352 ? -28.687 11.423 3.083 1.00 96.31 352 THR A O 1
ATOM 2631 N N . PRO A 1 353 ? -30.632 12.550 3.060 1.00 96.75 353 PRO A N 1
ATOM 2632 C CA . PRO A 1 353 ? -30.207 13.478 2.010 1.00 96.75 353 PRO A CA 1
ATOM 2633 C C . PRO A 1 353 ? -28.869 14.162 2.299 1.00 96.75 353 PRO A C 1
ATOM 2635 O O . PRO A 1 353 ? -28.040 14.283 1.406 1.00 96.75 353 PRO A O 1
ATOM 2638 N N . LYS A 1 354 ? -28.628 14.568 3.555 1.00 95.38 354 LYS A N 1
ATOM 2639 C CA . LYS A 1 354 ? -27.386 15.246 3.964 1.00 95.38 354 LYS A CA 1
ATOM 2640 C C . LYS A 1 354 ? -26.150 14.352 3.820 1.00 95.38 354 LYS A C 1
ATOM 2642 O O . LYS A 1 354 ? -25.102 14.843 3.411 1.00 95.38 354 LYS A O 1
ATOM 2647 N N . VAL A 1 355 ? -26.263 13.063 4.150 1.00 96.44 355 VAL A N 1
ATOM 2648 C CA . VAL A 1 355 ? -25.147 12.112 4.037 1.00 96.44 355 VAL A CA 1
ATOM 2649 C C . VAL A 1 355 ? -24.937 11.720 2.578 1.00 96.44 355 VAL A C 1
ATOM 2651 O O . VAL A 1 355 ? -23.801 11.727 2.111 1.00 96.44 355 VAL A O 1
ATOM 2654 N N . PHE A 1 356 ? -26.012 11.462 1.829 1.00 97.00 356 PHE A N 1
ATOM 2655 C CA . PHE A 1 356 ? -25.912 11.025 0.437 1.00 97.00 356 PHE A CA 1
ATOM 2656 C C . PHE A 1 356 ? -25.299 12.093 -0.483 1.00 97.00 356 PHE A C 1
ATOM 2658 O O . PHE A 1 356 ? -24.419 11.775 -1.283 1.00 97.00 356 PHE A O 1
ATOM 2665 N N . ILE A 1 357 ? -25.684 13.373 -0.337 1.00 97.69 357 ILE A N 1
ATOM 2666 C CA . ILE A 1 357 ? -25.040 14.465 -1.096 1.00 97.69 357 ILE A CA 1
ATOM 2667 C C . ILE A 1 357 ? -23.554 14.600 -0.736 1.00 97.69 357 ILE A C 1
ATOM 2669 O O . ILE A 1 357 ? -22.732 14.865 -1.609 1.00 97.69 357 ILE A O 1
ATOM 2673 N N . GLY A 1 358 ? -23.194 14.377 0.533 1.00 97.00 358 GLY A N 1
ATOM 2674 C CA . GLY A 1 358 ? -21.801 14.375 0.976 1.00 97.00 358 GLY A CA 1
ATOM 2675 C C . GLY A 1 358 ? -21.006 13.218 0.373 1.00 97.00 358 GLY A C 1
ATOM 2676 O O . GLY A 1 358 ? -19.880 13.420 -0.072 1.00 97.00 358 GLY A O 1
ATOM 2677 N N . LEU A 1 359 ? -21.611 12.029 0.291 1.00 97.00 359 LEU A N 1
ATOM 2678 C CA . LEU A 1 359 ? -21.003 10.831 -0.285 1.00 97.00 359 LEU A CA 1
ATOM 2679 C C . LEU A 1 359 ? -20.717 10.999 -1.784 1.00 97.00 359 LEU A C 1
ATOM 2681 O O . LEU A 1 359 ? -19.598 10.733 -2.215 1.00 97.00 359 LEU A O 1
ATOM 2685 N N . ILE A 1 360 ? -21.689 11.472 -2.576 1.00 97.56 360 ILE A N 1
ATOM 2686 C CA . ILE A 1 360 ? -21.511 11.635 -4.030 1.00 97.56 360 ILE A CA 1
ATOM 2687 C C . ILE A 1 360 ? -20.525 12.760 -4.370 1.00 97.56 360 ILE A C 1
ATOM 2689 O O . ILE A 1 360 ? -19.662 12.576 -5.227 1.00 97.56 360 ILE A O 1
ATOM 2693 N N . VAL A 1 361 ? -20.597 13.900 -3.669 1.00 97.88 361 VAL A N 1
ATOM 2694 C CA . VAL A 1 361 ? -19.634 14.997 -3.849 1.00 97.88 361 VAL A CA 1
ATOM 2695 C C . VAL A 1 361 ? -18.243 14.537 -3.421 1.00 97.88 361 VAL A C 1
ATOM 2697 O O . VAL A 1 361 ? -17.287 14.744 -4.162 1.00 97.88 361 VAL A O 1
ATOM 2700 N N . GLY A 1 362 ? -18.130 13.850 -2.281 1.00 96.31 362 GLY A N 1
ATOM 2701 C CA . GLY A 1 362 ? -16.872 13.304 -1.774 1.00 96.31 362 GLY A CA 1
ATOM 2702 C C . GLY A 1 362 ? -16.222 12.295 -2.723 1.00 96.31 362 GLY A C 1
ATOM 2703 O O . GLY A 1 362 ? -15.017 12.369 -2.942 1.00 96.31 362 GLY A O 1
ATOM 2704 N N . ALA A 1 363 ? -17.007 11.408 -3.342 1.00 96.62 363 ALA A N 1
ATOM 2705 C CA . ALA A 1 363 ? -16.516 10.438 -4.325 1.00 96.62 363 ALA A CA 1
ATOM 2706 C C . ALA A 1 363 ? -16.026 11.088 -5.632 1.00 96.62 363 ALA A C 1
ATOM 2708 O O . ALA A 1 363 ? -15.180 10.519 -6.320 1.00 96.62 363 ALA A O 1
ATOM 2709 N N . MET A 1 364 ? -16.528 12.280 -5.971 1.00 97.56 364 MET A N 1
ATOM 2710 C CA . MET A 1 364 ? -16.088 13.052 -7.136 1.00 97.56 364 MET A CA 1
ATOM 2711 C C . MET A 1 364 ? -14.771 13.805 -6.880 1.00 97.56 364 MET A C 1
ATOM 2713 O O . MET A 1 364 ? -13.988 13.980 -7.812 1.00 97.56 364 MET A O 1
ATOM 2717 N N . LEU A 1 365 ? -14.467 14.192 -5.633 1.00 97.19 365 LEU A N 1
ATOM 2718 C CA . LEU A 1 365 ? -13.270 14.986 -5.306 1.00 97.19 365 LEU A CA 1
ATOM 2719 C C . LEU A 1 365 ? -11.942 14.388 -5.816 1.00 97.19 365 LEU A C 1
ATOM 2721 O O . LEU A 1 365 ? -11.144 15.163 -6.343 1.00 97.19 365 LEU A O 1
ATOM 2725 N N . PRO A 1 366 ? -11.675 13.065 -5.735 1.00 94.50 366 PRO A N 1
ATOM 2726 C CA . PRO A 1 366 ? -10.462 12.489 -6.317 1.00 94.50 366 PRO A CA 1
ATOM 2727 C C . PRO A 1 366 ? -10.361 12.694 -7.835 1.00 94.50 366 PRO A C 1
ATOM 2729 O O . PRO A 1 366 ? -9.272 12.959 -8.332 1.00 94.50 366 PRO A O 1
ATOM 2732 N N . TYR A 1 367 ? -11.485 12.632 -8.559 1.00 94.06 367 TYR A N 1
ATOM 2733 C CA . TYR A 1 367 ? -11.536 12.882 -10.005 1.00 94.06 367 TYR A CA 1
ATOM 2734 C C . TYR A 1 367 ? -11.317 14.351 -10.347 1.00 94.06 367 TYR A C 1
ATOM 2736 O O . TYR A 1 367 ? -10.692 14.646 -11.355 1.00 94.06 367 TYR A O 1
ATOM 2744 N N . TRP A 1 368 ? -11.798 15.270 -9.508 1.00 94.88 368 TRP A N 1
ATOM 2745 C CA . TRP A 1 368 ? -11.521 16.695 -9.685 1.00 94.88 368 TRP A CA 1
ATOM 2746 C C . TRP A 1 368 ? -10.066 17.047 -9.349 1.00 94.88 368 TRP A C 1
ATOM 2748 O O . TRP A 1 368 ? -9.481 17.936 -9.959 1.00 94.88 368 TRP A O 1
ATOM 2758 N N . PHE A 1 369 ? -9.464 16.354 -8.385 1.00 94.38 369 PHE A N 1
ATOM 2759 C CA . PHE A 1 369 ? -8.066 16.575 -8.031 1.00 94.38 369 PHE A CA 1
ATOM 2760 C C . PHE A 1 369 ? -7.086 16.046 -9.090 1.00 94.38 369 PHE A C 1
ATOM 2762 O O . PHE A 1 369 ? -5.986 16.584 -9.208 1.00 94.38 369 PHE A O 1
ATOM 2769 N N . LEU A 1 370 ? -7.464 14.999 -9.834 1.00 81.69 370 LEU A N 1
ATOM 2770 C CA . LEU A 1 370 ? -6.662 14.451 -10.930 1.00 81.69 370 LEU A CA 1
ATOM 2771 C C . LEU A 1 370 ? -6.510 15.518 -12.044 1.00 81.69 370 LEU A C 1
ATOM 2773 O O . LEU A 1 370 ? -7.529 15.955 -12.582 1.00 81.69 370 LEU A O 1
ATOM 2777 N N . PRO A 1 371 ? -5.277 15.982 -12.340 1.00 46.91 371 PRO A N 1
ATOM 2778 C CA . PRO A 1 371 ? -5.015 17.067 -13.290 1.00 46.91 371 PRO A CA 1
ATOM 2779 C C . PRO A 1 371 ? -5.193 16.677 -14.760 1.00 46.91 371 PRO A C 1
ATOM 2781 O O . PRO A 1 371 ? -5.031 15.478 -15.090 1.00 46.91 371 PRO A O 1
#

pLDDT: mean 80.08, std 19.13, range [29.7, 98.06]

Sequence (371 aa):
MLKSILGDPNVMTFQVPSFLRRKANPKNVVSIILGGGSGVQLFPLTKRAATPAVPVGGCYRLIDIPMSNCINSGINKVFVLTQFNSASLNRHISRTYFGNGINFGDGYVEELISHSFLSNICLFATDFFEIKLVKEIEPALKKQLVISTVLMTVGIAIVSWIALPSTFTIFNFGEQKVVKNWQLFLCVSVGLWAGLIIGFVTEYYTSNAYSPVQDVADSCRTGAATNVIFGLALGYKSVIIPIFAIAISIFVSFSFAAMYGVAVDALGMLSTIATGLAIDAYGPISDNAGGIAEMAGMSHRIRERTDALDAAGNTTAAIGKGFAIGSAALVSLALFGAFVSRAGVTTVDVLTPKVFIGLIVGAMLPYWFLP

InterPro domains:
  IPR004131 Pyrophosphate-energised proton pump [PF03030] (129-369)
  IPR004131 Pyrophosphate-energised proton pump [PTHR31998] (122-369)
  IPR005835 Nucleotidyl transferase domain [PF00483] (31-99)
  IPR029044 Nucleotide-diphospho-sugar transferases [G3DSA:3.90.550.10] (15-120)
  IPR029044 Nucleotide-diphospho-sugar transferases [SSF53448] (27-110)